Protein AF-0000000084726911 (afdb_homodimer)

Structure (mmCIF, N/CA/C/O backbone):
data_AF-0000000084726911-model_v1
#
loop_
_entity.id
_entity.type
_entity.pdbx_description
1 polymer 'YbaK/aminoacyl-tRNA synthetase-associated domain-containing protein'
#
loop_
_atom_site.group_PDB
_atom_site.id
_atom_site.type_symbol
_atom_site.label_atom_id
_atom_site.label_alt_id
_atom_site.label_comp_id
_atom_site.label_asym_id
_atom_site.label_entity_id
_atom_site.label_seq_id
_atom_site.pdbx_PDB_ins_code
_atom_site.Cartn_x
_atom_site.Cartn_y
_atom_site.Cartn_z
_atom_site.occupancy
_atom_site.B_iso_or_equiv
_atom_site.auth_seq_id
_atom_site.auth_comp_id
_atom_site.auth_asym_id
_atom_site.auth_atom_id
_atom_site.pdbx_PDB_model_num
ATOM 1 N N . MET A 1 1 ? -15.672 -11.555 4.555 1 69 1 MET A N 1
ATOM 2 C CA . MET A 1 1 ? -14.633 -12.07 3.668 1 69 1 MET A CA 1
ATOM 3 C C . MET A 1 1 ? -15.227 -13.062 2.666 1 69 1 MET A C 1
ATOM 5 O O . MET A 1 1 ? -16.125 -13.828 3.002 1 69 1 MET A O 1
ATOM 9 N N . HIS A 1 2 ? -14.781 -12.938 1.439 1 80 2 HIS A N 1
ATOM 10 C CA . HIS A 1 2 ? -15.242 -13.875 0.415 1 80 2 HIS A CA 1
ATOM 11 C C . HIS A 1 2 ? -14.992 -15.32 0.831 1 80 2 HIS A C 1
ATOM 13 O O . HIS A 1 2 ? -13.961 -15.625 1.435 1 80 2 HIS A O 1
ATOM 19 N N . GLU A 1 3 ? -15.93 -16.141 0.612 1 88 3 GLU A N 1
ATOM 20 C CA . GLU A 1 3 ? -15.875 -17.547 1.009 1 88 3 GLU A CA 1
ATOM 21 C C . GLU A 1 3 ? -14.602 -18.219 0.499 1 88 3 GLU A C 1
ATOM 23 O O . GLU A 1 3 ? -13.977 -19 1.215 1 88 3 GLU A O 1
ATOM 28 N N . ARG A 1 4 ? -14.227 -17.922 -0.694 1 89.19 4 ARG A N 1
ATOM 29 C CA . ARG A 1 4 ? -13.039 -18.547 -1.291 1 89.19 4 ARG A CA 1
ATOM 30 C C . ARG A 1 4 ? -11.766 -18.078 -0.588 1 89.19 4 ARG A C 1
ATOM 32 O O . ARG A 1 4 ? -10.828 -18.859 -0.428 1 89.19 4 ARG A O 1
ATOM 39 N N . ALA A 1 5 ? -11.719 -16.812 -0.172 1 88.69 5 ALA A N 1
ATOM 40 C CA . ALA A 1 5 ? -10.586 -16.312 0.602 1 88.69 5 ALA A CA 1
ATOM 41 C C . ALA A 1 5 ? -10.508 -16.984 1.963 1 88.69 5 ALA A C 1
ATOM 43 O O . ALA A 1 5 ? -9.414 -17.312 2.439 1 88.69 5 ALA A O 1
ATOM 44 N N . GLU A 1 6 ? -11.664 -17.234 2.521 1 90.88 6 GLU A N 1
ATOM 45 C CA . GLU A 1 6 ? -11.711 -17.953 3.791 1 90.88 6 GLU A CA 1
ATOM 46 C C . GLU A 1 6 ? -11.242 -19.391 3.625 1 90.88 6 GLU A C 1
ATOM 48 O O . GLU A 1 6 ? -10.531 -19.922 4.484 1 90.88 6 GLU A O 1
ATOM 53 N N . SER A 1 7 ? -11.703 -20 2.521 1 93.94 7 SER A N 1
ATOM 54 C CA . SER A 1 7 ? -11.25 -21.359 2.221 1 93.94 7 SER A CA 1
ATOM 55 C C . SER A 1 7 ? -9.727 -21.422 2.098 1 93.94 7 SER A C 1
ATOM 57 O O . SER A 1 7 ? -9.102 -22.359 2.574 1 93.94 7 SER A O 1
ATOM 59 N N . PHE A 1 8 ? -9.148 -20.422 1.492 1 95 8 PHE A N 1
ATOM 60 C CA . PHE A 1 8 ? -7.695 -20.375 1.377 1 95 8 PHE A CA 1
ATOM 61 C C . PHE A 1 8 ? -7.047 -20.25 2.752 1 95 8 PHE A C 1
ATOM 63 O O . PHE A 1 8 ? -6.098 -20.969 3.059 1 95 8 PHE A O 1
ATOM 70 N N . ARG A 1 9 ? -7.57 -19.297 3.562 1 89.81 9 ARG A N 1
ATOM 71 C CA . ARG A 1 9 ? -7.012 -19.094 4.895 1 89.81 9 ARG A CA 1
ATOM 72 C C . ARG A 1 9 ? -7.016 -20.391 5.691 1 89.81 9 ARG A C 1
ATOM 74 O O . ARG A 1 9 ? -6.023 -20.734 6.34 1 89.81 9 ARG A O 1
ATOM 81 N N . GLU A 1 10 ? -8.109 -21.109 5.637 1 93.69 10 GLU A N 1
ATOM 82 C CA . GLU A 1 10 ? -8.234 -22.375 6.352 1 93.69 10 GLU A CA 1
ATOM 83 C C . GLU A 1 10 ? -7.23 -23.406 5.836 1 93.69 10 GLU A C 1
ATOM 85 O O . GLU A 1 10 ? -6.582 -24.094 6.625 1 93.69 10 GLU A O 1
ATOM 90 N N . CYS A 1 11 ? -7.098 -23.516 4.543 1 94.75 11 CYS A N 1
ATOM 91 C CA . CYS A 1 11 ? -6.16 -24.453 3.939 1 94.75 11 CYS A CA 1
ATOM 92 C C . CYS A 1 11 ? -4.727 -24.109 4.328 1 94.75 11 CYS A C 1
ATOM 94 O O . CYS A 1 11 ? -3.955 -25 4.703 1 94.75 11 CYS A O 1
ATOM 96 N N . ALA A 1 12 ? -4.359 -22.75 4.258 1 92.81 12 ALA A N 1
ATOM 97 C CA . ALA A 1 12 ? -3.008 -22.312 4.586 1 92.81 12 ALA A CA 1
ATOM 98 C C . ALA A 1 12 ? -2.641 -22.703 6.02 1 92.81 12 ALA A C 1
ATOM 100 O O . ALA A 1 12 ? -1.536 -23.188 6.273 1 92.81 12 ALA A O 1
ATOM 101 N N . LYS A 1 13 ? -3.543 -22.562 6.922 1 91.38 13 LYS A N 1
ATOM 102 C CA . LYS A 1 13 ? -3.32 -22.891 8.328 1 91.38 13 LYS A CA 1
ATOM 103 C C . LYS A 1 13 ? -3.205 -24.391 8.539 1 91.38 13 LYS A C 1
ATOM 105 O O . LYS A 1 13 ? -2.271 -24.875 9.188 1 91.38 13 LYS A O 1
ATOM 110 N N . ARG A 1 14 ? -4.105 -25.125 7.941 1 93.44 14 ARG A N 1
ATOM 111 C CA . ARG A 1 14 ? -4.207 -26.562 8.164 1 93.44 14 ARG A CA 1
ATOM 112 C C . ARG A 1 14 ? -3.055 -27.297 7.496 1 93.44 14 ARG A C 1
ATOM 114 O O . ARG A 1 14 ? -2.459 -28.203 8.086 1 93.44 14 ARG A O 1
ATOM 121 N N . THR A 1 15 ? -2.727 -26.969 6.258 1 93.75 15 THR A N 1
ATOM 122 C CA . THR A 1 15 ? -1.81 -27.75 5.441 1 93.75 15 THR A CA 1
ATOM 123 C C . THR A 1 15 ? -0.383 -27.234 5.57 1 93.75 15 THR A C 1
ATOM 125 O O . THR A 1 15 ? 0.576 -28 5.527 1 93.75 15 THR A O 1
ATOM 128 N N . TYR A 1 16 ? -0.233 -25.906 5.828 1 91.75 16 TYR A N 1
ATOM 129 C CA . TYR A 1 16 ? 1.101 -25.328 5.762 1 91.75 16 TYR A CA 1
ATOM 130 C C . TYR A 1 16 ? 1.477 -24.672 7.086 1 91.75 16 TYR A C 1
ATOM 132 O O . TYR A 1 16 ? 2.576 -24.125 7.23 1 91.75 16 TYR A O 1
ATOM 140 N N . ASP A 1 17 ? 0.622 -24.688 8.062 1 91.25 17 ASP A N 1
ATOM 141 C CA . ASP A 1 17 ? 0.818 -24.016 9.352 1 91.25 17 ASP A CA 1
ATOM 142 C C . ASP A 1 17 ? 1.145 -22.547 9.164 1 91.25 17 ASP A C 1
ATOM 144 O O . ASP A 1 17 ? 2.057 -22.016 9.805 1 91.25 17 ASP A O 1
ATOM 148 N N . LEU A 1 18 ? 0.488 -21.984 8.125 1 87.81 18 LEU A N 1
ATOM 149 C CA . LEU A 1 18 ? 0.624 -20.562 7.805 1 87.81 18 LEU A CA 1
ATOM 150 C C . LEU A 1 18 ? -0.622 -19.781 8.227 1 87.81 18 LEU A C 1
ATOM 152 O O . LEU A 1 18 ? -1.745 -20.203 7.938 1 87.81 18 LEU A O 1
ATOM 156 N N . ASP A 1 19 ? -0.464 -18.766 9.047 1 86.12 19 ASP A N 1
ATOM 157 C CA . ASP A 1 19 ? -1.558 -17.844 9.359 1 86.12 19 ASP A CA 1
ATOM 158 C C . ASP A 1 19 ? -1.475 -16.578 8.516 1 86.12 19 ASP A C 1
ATOM 160 O O . ASP A 1 19 ? -0.994 -15.539 8.984 1 86.12 19 ASP A O 1
ATOM 164 N N . PRO A 1 20 ? -1.959 -16.688 7.23 1 83.94 20 PRO A N 1
ATOM 165 C CA . PRO A 1 20 ? -1.78 -15.555 6.316 1 83.94 20 PRO A CA 1
ATOM 166 C C . PRO A 1 20 ? -2.615 -14.336 6.711 1 83.94 20 PRO A C 1
ATOM 168 O O . PRO A 1 20 ? -3.76 -14.484 7.148 1 83.94 20 PRO A O 1
ATOM 171 N N . ASP A 1 21 ? -2.035 -13.164 6.707 1 74.88 21 ASP A N 1
ATOM 172 C CA . ASP A 1 21 ? -2.785 -11.914 6.828 1 74.88 21 ASP A CA 1
ATOM 173 C C . ASP A 1 21 ? -3.498 -11.578 5.523 1 74.88 21 ASP A C 1
ATOM 175 O O . ASP A 1 21 ? -2.941 -10.891 4.664 1 74.88 21 ASP A O 1
ATOM 179 N N . VAL A 1 22 ? -4.738 -12.102 5.316 1 81 22 VAL A N 1
ATOM 180 C CA . VAL A 1 22 ? -5.492 -11.922 4.082 1 81 22 VAL A CA 1
ATOM 181 C C . VAL A 1 22 ? -6.184 -10.555 4.094 1 81 22 VAL A C 1
ATOM 183 O O . VAL A 1 22 ? -6.867 -10.211 5.062 1 81 22 VAL A O 1
ATOM 186 N N . VAL A 1 23 ? -5.898 -9.797 3.018 1 72.94 23 VAL A N 1
ATOM 187 C CA . VAL A 1 23 ? -6.516 -8.484 2.84 1 72.94 23 VAL A CA 1
ATOM 188 C C . VAL A 1 23 ? -7.426 -8.5 1.615 1 72.94 23 VAL A C 1
ATOM 190 O O . VAL A 1 23 ? -7.059 -9.039 0.568 1 72.94 23 VAL A O 1
ATOM 193 N N . GLU A 1 24 ? -8.641 -8.062 1.806 1 75.44 24 GLU A N 1
ATOM 194 C CA . GLU A 1 24 ? -9.594 -7.957 0.705 1 75.44 24 GLU A CA 1
ATOM 195 C C . GLU A 1 24 ? -9.797 -6.504 0.287 1 75.44 24 GLU A C 1
ATOM 197 O O . GLU A 1 24 ? -9.82 -5.609 1.133 1 75.44 24 GLU A O 1
ATOM 202 N N . PHE A 1 25 ? -9.797 -6.391 -1.001 1 65.88 25 PHE A N 1
ATOM 203 C CA . PHE A 1 25 ? -10.031 -5.062 -1.553 1 65.88 25 PHE A CA 1
ATOM 204 C C . PHE A 1 25 ? -11.438 -4.957 -2.129 1 65.88 25 PHE A C 1
ATOM 206 O O . PHE A 1 25 ? -12.047 -5.969 -2.475 1 65.88 25 PHE A O 1
ATOM 213 N N . PRO A 1 26 ? -11.82 -3.68 -2.072 1 56.56 26 PRO A N 1
ATOM 214 C CA . PRO A 1 26 ? -13.156 -3.48 -2.652 1 56.56 26 PRO A CA 1
ATOM 215 C C . PRO A 1 26 ? -13.242 -3.947 -4.102 1 56.56 26 PRO A C 1
ATOM 217 O O . PRO A 1 26 ? -12.211 -4.078 -4.777 1 56.56 26 PRO A O 1
ATOM 220 N N . ASP A 1 27 ? -14.453 -4.223 -4.559 1 57.62 27 ASP A N 1
ATOM 221 C CA . ASP A 1 27 ? -14.758 -4.633 -5.926 1 57.62 27 ASP A CA 1
ATOM 222 C C . ASP A 1 27 ? -14.203 -3.633 -6.938 1 57.62 27 ASP A C 1
ATOM 224 O O . ASP A 1 27 ? -14.219 -2.424 -6.699 1 57.62 27 ASP A O 1
ATOM 228 N N . GLY A 1 28 ? -13.5 -4.09 -8.047 1 54.69 28 GLY A N 1
ATOM 229 C CA . GLY A 1 28 ? -12.969 -3.24 -9.094 1 54.69 28 GLY A CA 1
ATOM 230 C C . GLY A 1 28 ? -11.453 -3.289 -9.195 1 54.69 28 GLY A C 1
ATOM 231 O O . GLY A 1 28 ? -10.867 -2.715 -10.109 1 54.69 28 GLY A O 1
ATOM 232 N N . THR A 1 29 ? -10.906 -3.801 -8.211 1 54.62 29 THR A N 1
ATOM 233 C CA . THR A 1 29 ? -9.461 -3.967 -8.32 1 54.62 29 THR A CA 1
ATOM 234 C C . THR A 1 29 ? -9.109 -4.98 -9.406 1 54.62 29 THR A C 1
ATOM 236 O O . THR A 1 29 ? -9.312 -6.184 -9.227 1 54.62 29 THR A O 1
ATOM 239 N N . LYS A 1 30 ? -8.898 -4.5 -10.586 1 59.03 30 LYS A N 1
ATOM 240 C CA . LYS A 1 30 ? -8.797 -5.391 -11.734 1 59.03 30 LYS A CA 1
ATOM 241 C C . LYS A 1 30 ? -7.336 -5.688 -12.07 1 59.03 30 LYS A C 1
ATOM 243 O O . LYS A 1 30 ? -7.039 -6.66 -12.766 1 59.03 30 LYS A O 1
ATOM 248 N N . THR A 1 31 ? -6.465 -4.871 -11.375 1 61.28 31 THR A N 1
ATOM 249 C CA . THR A 1 31 ? -5.082 -5.062 -11.805 1 61.28 31 THR A CA 1
ATOM 250 C C . THR A 1 31 ? -4.152 -5.168 -10.602 1 61.28 31 THR A C 1
ATOM 252 O O . THR A 1 31 ? -4.543 -4.84 -9.477 1 61.28 31 THR A O 1
ATOM 255 N N . ALA A 1 32 ? -2.965 -5.699 -10.805 1 62.38 32 ALA A N 1
ATOM 256 C CA . ALA A 1 32 ? -1.922 -5.699 -9.781 1 62.38 32 ALA A CA 1
ATOM 257 C C . ALA A 1 32 ? -1.67 -4.289 -9.25 1 62.38 32 ALA A C 1
ATOM 259 O O . ALA A 1 32 ? -1.422 -4.105 -8.055 1 62.38 32 ALA A O 1
ATOM 260 N N . ALA A 1 33 ? -1.713 -3.344 -10.125 1 60.66 33 ALA A N 1
ATOM 261 C CA . ALA A 1 33 ? -1.518 -1.943 -9.758 1 60.66 33 ALA A CA 1
ATOM 262 C C . ALA A 1 33 ? -2.602 -1.475 -8.789 1 60.66 33 ALA A C 1
ATOM 264 O O . ALA A 1 33 ? -2.309 -0.82 -7.789 1 60.66 33 ALA A O 1
ATOM 265 N N . ASP A 1 34 ? -3.801 -1.859 -9.086 1 60.25 34 ASP A N 1
ATOM 266 C CA . ASP A 1 34 ? -4.914 -1.52 -8.203 1 60.25 34 ASP A CA 1
ATOM 267 C C . ASP A 1 34 ? -4.758 -2.189 -6.84 1 60.25 34 ASP A C 1
ATOM 269 O O . ASP A 1 34 ? -4.988 -1.562 -5.805 1 60.25 34 ASP A O 1
ATOM 273 N N . ALA A 1 35 ? -4.398 -3.473 -6.867 1 59.84 35 ALA A N 1
ATOM 274 C CA . ALA A 1 35 ? -4.219 -4.238 -5.637 1 59.84 35 ALA A CA 1
ATOM 275 C C . ALA A 1 35 ? -3.127 -3.629 -4.766 1 59.84 35 ALA A C 1
ATOM 277 O O . ALA A 1 35 ? -3.311 -3.457 -3.557 1 59.84 35 ALA A O 1
ATOM 278 N N . ALA A 1 36 ? -2.006 -3.389 -5.418 1 61.53 36 ALA A N 1
ATOM 279 C CA . ALA A 1 36 ? -0.897 -2.779 -4.688 1 61.53 36 ALA A CA 1
ATOM 280 C C . ALA A 1 36 ? -1.345 -1.506 -3.975 1 61.53 36 ALA A C 1
ATOM 282 O O . ALA A 1 36 ? -1.016 -1.295 -2.805 1 61.53 36 ALA A O 1
ATOM 283 N N . ALA A 1 37 ? -2.029 -0.774 -4.695 1 58.5 37 ALA A N 1
ATOM 284 C CA . ALA A 1 37 ? -2.521 0.494 -4.164 1 58.5 37 ALA A CA 1
ATOM 285 C C . ALA A 1 37 ? -3.432 0.269 -2.961 1 58.5 37 ALA A C 1
ATOM 287 O O . ALA A 1 37 ? -3.412 1.048 -2.006 1 58.5 37 ALA A O 1
ATOM 288 N N . ALA A 1 38 ? -4.168 -0.883 -3.047 1 55.75 38 ALA A N 1
ATOM 289 C CA . ALA A 1 38 ? -5.148 -1.175 -2.006 1 55.75 38 ALA A CA 1
ATOM 290 C C . ALA A 1 38 ? -4.477 -1.775 -0.773 1 55.75 38 ALA A C 1
ATOM 292 O O . ALA A 1 38 ? -4.969 -1.617 0.347 1 55.75 38 ALA A O 1
ATOM 293 N N . ILE A 1 39 ? -3.498 -2.717 -0.882 1 56.84 39 ILE A N 1
ATOM 294 C CA . ILE A 1 39 ? -2.891 -3.518 0.175 1 56.84 39 ILE A CA 1
ATOM 295 C C . ILE A 1 39 ? -2.182 -2.605 1.174 1 56.84 39 ILE A C 1
ATOM 297 O O . ILE A 1 39 ? -2.271 -2.812 2.385 1 56.84 39 ILE A O 1
ATOM 301 N N . GLY A 1 40 ? -1.35 -1.774 0.918 1 55.62 40 GLY A N 1
ATOM 302 C CA . GLY A 1 40 ? -0.523 -1.229 1.982 1 55.62 40 GLY A CA 1
ATOM 303 C C . GLY A 1 40 ? -1.132 -0.008 2.645 1 55.62 40 GLY A C 1
ATOM 304 O O . GLY A 1 40 ? -0.859 0.272 3.814 1 55.62 40 GLY A O 1
ATOM 305 N N . CYS A 1 41 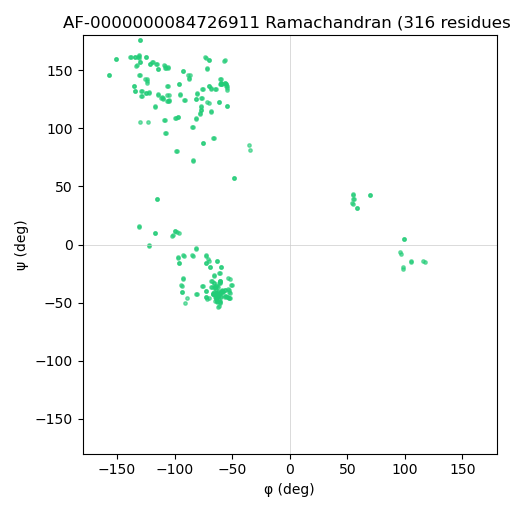? -1.525 0.744 1.958 1 62.28 41 CYS A N 1
ATOM 306 C CA . CYS A 1 41 ? -1.985 2.025 2.482 1 62.28 41 CYS A CA 1
ATOM 307 C C . CYS A 1 41 ? -3.375 2.363 1.954 1 62.28 41 CYS A C 1
ATOM 309 O O . CYS A 1 41 ? -3.605 2.344 0.744 1 62.28 41 CYS A O 1
ATOM 311 N N . THR A 1 42 ? -4.375 2.182 2.982 1 63.69 42 THR A N 1
ATOM 312 C CA . THR A 1 42 ? -5.672 2.719 2.59 1 63.69 42 THR A CA 1
ATOM 313 C C . THR A 1 42 ? -5.637 4.246 2.549 1 63.69 42 THR A C 1
ATOM 315 O O . THR A 1 42 ? -4.73 4.863 3.111 1 63.69 42 THR A O 1
ATOM 318 N N . GLU A 1 43 ? -6.586 4.746 1.805 1 74.5 43 GLU A N 1
ATOM 319 C CA . GLU A 1 43 ? -6.734 6.199 1.786 1 74.5 43 GLU A CA 1
ATOM 320 C C . GLU A 1 43 ? -6.801 6.766 3.201 1 74.5 43 GLU A C 1
ATOM 322 O O . GLU A 1 43 ? -6.266 7.84 3.471 1 74.5 43 GLU A O 1
ATOM 327 N N . ALA A 1 44 ? -7.426 5.973 4.086 1 80.62 44 ALA A N 1
ATOM 328 C CA . ALA A 1 44 ? -7.633 6.41 5.461 1 80.62 44 ALA A CA 1
ATOM 329 C C . ALA A 1 44 ? -6.312 6.484 6.223 1 80.62 44 ALA A C 1
ATOM 331 O O . ALA A 1 44 ? -6.215 7.168 7.246 1 80.62 44 ALA A O 1
ATOM 332 N N . GLN A 1 45 ? -5.344 5.797 5.695 1 83.38 45 GLN A N 1
ATOM 333 C CA . GLN A 1 45 ? -4.043 5.77 6.355 1 83.38 45 GLN A CA 1
ATOM 334 C C . GLN A 1 45 ? -3.133 6.871 5.828 1 83.38 45 GLN A C 1
ATOM 336 O O . GLN A 1 45 ? -2.023 7.062 6.328 1 83.38 45 GLN A O 1
ATOM 341 N N . ILE A 1 46 ? -3.592 7.496 4.773 1 83.44 46 ILE A N 1
ATOM 342 C CA . ILE A 1 46 ? -2.863 8.672 4.305 1 83.44 46 ILE A CA 1
ATOM 343 C C . ILE A 1 46 ? -3.18 9.867 5.203 1 83.44 46 ILE A C 1
ATOM 345 O O . ILE A 1 46 ? -4.344 10.25 5.344 1 83.44 46 ILE A O 1
ATOM 349 N N . ALA A 1 47 ? -2.193 10.414 5.852 1 91.5 47 ALA A N 1
ATOM 350 C CA . ALA A 1 47 ? -2.338 11.57 6.727 1 91.5 47 ALA A CA 1
ATOM 351 C C . ALA A 1 47 ? -1.931 12.852 6.012 1 91.5 47 ALA A C 1
ATOM 353 O O . ALA A 1 47 ? -0.744 13.086 5.77 1 91.5 47 ALA A O 1
ATOM 354 N N . SER A 1 48 ? -2.895 13.688 5.699 1 91.56 48 SER A N 1
ATOM 355 C CA . SER A 1 48 ? -2.629 14.961 5.035 1 91.56 48 SER A CA 1
ATOM 356 C C . SER A 1 48 ? -2.518 16.094 6.043 1 91.56 48 SER A C 1
ATOM 358 O O . SER A 1 48 ? -3.359 16.234 6.934 1 91.56 48 SER A O 1
ATOM 360 N N . SER A 1 49 ? -1.429 16.875 5.941 1 96 49 SER A N 1
ATOM 361 C CA . SER A 1 49 ? -1.332 18.125 6.695 1 96 49 SER A CA 1
ATOM 362 C C . SER A 1 49 ? -2.018 19.266 5.953 1 96 49 SER A C 1
ATOM 364 O O . SER A 1 49 ? -1.45 19.844 5.02 1 96 49 SER A O 1
ATOM 366 N N . LEU A 1 50 ? -3.197 19.594 6.379 1 95.81 50 LEU A N 1
ATOM 367 C CA . LEU A 1 50 ? -3.961 20.719 5.828 1 95.81 50 LEU A CA 1
ATOM 368 C C . LEU A 1 50 ? -3.777 21.969 6.672 1 95.81 50 LEU A C 1
ATOM 370 O O . LEU A 1 50 ? -3.781 21.891 7.902 1 95.81 50 LEU A O 1
ATOM 374 N N . VAL A 1 51 ? -3.623 23.094 5.992 1 97.94 51 VAL A N 1
ATOM 375 C CA . VAL A 1 51 ? -3.379 24.328 6.734 1 97.94 51 VAL A CA 1
ATOM 376 C C . VAL A 1 51 ? -4.602 25.234 6.641 1 97.94 51 VAL A C 1
ATOM 378 O O . VAL A 1 51 ? -5.082 25.531 5.547 1 97.94 51 VAL A O 1
ATOM 381 N N . PHE A 1 52 ? -5.078 25.625 7.766 1 97.94 52 PHE A N 1
ATOM 382 C CA . PHE A 1 52 ? -6.234 26.516 7.859 1 97.94 52 PHE A CA 1
ATOM 383 C C . PHE A 1 52 ? -5.84 27.859 8.469 1 97.94 52 PHE A C 1
ATOM 385 O O . PHE A 1 52 ? -4.867 27.938 9.219 1 97.94 52 PHE A O 1
ATOM 392 N N . ASP A 1 53 ? -6.574 28.875 8.07 1 98.31 53 ASP A N 1
ATOM 393 C CA . ASP A 1 53 ? -6.59 30.156 8.766 1 98.31 53 ASP A CA 1
ATOM 394 C C . ASP A 1 53 ? -7.777 30.25 9.719 1 98.31 53 ASP A C 1
ATOM 396 O O . ASP A 1 53 ? -8.93 30.266 9.289 1 98.31 53 ASP A O 1
ATOM 400 N N . VAL A 1 54 ? -7.461 30.219 11.008 1 98 54 VAL A N 1
ATOM 401 C CA . VAL A 1 54 ? -8.477 30.359 12.047 1 98 54 VAL A CA 1
ATOM 402 C C . VAL A 1 54 ? -8.367 31.719 12.711 1 98 54 VAL A C 1
ATOM 404 O O . VAL A 1 54 ? -7.578 31.891 13.648 1 98 54 VAL A O 1
ATOM 407 N N . ASP A 1 55 ? -9.211 32.656 12.211 1 97.44 55 ASP A N 1
ATOM 408 C CA . ASP A 1 55 ? -9.234 34 12.742 1 97.44 55 ASP A CA 1
ATOM 409 C C . ASP A 1 55 ? -7.844 34.625 12.703 1 97.44 55 ASP A C 1
ATOM 411 O O . ASP A 1 55 ? -7.367 35.156 13.711 1 97.44 55 ASP A O 1
ATOM 415 N N . GLY A 1 56 ? -7.117 34.375 11.664 1 96.94 56 GLY A N 1
ATOM 416 C CA . GLY A 1 56 ? -5.824 35 11.438 1 96.94 56 GLY A CA 1
ATOM 417 C C . GLY A 1 56 ? -4.66 34.156 11.898 1 96.94 56 GLY A C 1
ATOM 418 O O . GLY A 1 56 ? -3.498 34.5 11.648 1 96.94 56 GLY A O 1
ATOM 419 N N . VAL A 1 57 ? -4.945 33.062 12.547 1 97.06 57 VAL A N 1
ATOM 420 C CA . VAL A 1 57 ? -3.912 32.188 13.055 1 97.06 57 VAL A CA 1
ATOM 421 C C . VAL A 1 57 ? -3.85 30.922 12.195 1 97.06 57 VAL A C 1
ATOM 423 O O . VAL A 1 57 ? -4.879 30.297 11.914 1 97.06 57 VAL A O 1
ATOM 426 N N . LEU A 1 58 ? -2.629 30.594 11.727 1 98.31 58 LEU A N 1
ATOM 427 C CA . LEU A 1 58 ? -2.475 29.375 10.961 1 98.31 58 LEU A CA 1
ATOM 428 C C . LEU A 1 58 ? -2.514 28.156 11.867 1 98.31 58 LEU A C 1
ATOM 430 O O . LEU A 1 58 ? -1.885 28.141 12.93 1 98.31 58 LEU A O 1
ATOM 434 N N . VAL A 1 59 ? -3.291 27.156 11.453 1 98.12 59 VAL A N 1
ATOM 435 C CA . VAL A 1 59 ? -3.416 25.891 12.156 1 98.12 59 VAL A CA 1
ATOM 436 C C . VAL A 1 59 ? -3.193 24.734 11.18 1 98.12 59 VAL A C 1
ATOM 438 O O . VAL A 1 59 ? -3.773 24.719 10.086 1 98.12 59 VAL A O 1
ATOM 441 N N . VAL A 1 60 ? -2.291 23.812 11.531 1 98.19 60 VAL A N 1
ATOM 442 C CA . VAL A 1 60 ? -2.098 22.594 10.734 1 98.19 60 VAL A CA 1
ATOM 443 C C . VAL A 1 60 ? -2.998 21.484 11.258 1 98.19 60 VAL A C 1
ATOM 445 O O . VAL A 1 60 ? -2.984 21.172 12.453 1 98.19 60 VAL A O 1
ATOM 448 N N . CYS A 1 61 ? -3.818 20.938 10.375 1 97.75 61 CYS A N 1
ATOM 449 C CA . CYS A 1 61 ? -4.691 19.812 10.68 1 97.75 61 CYS A CA 1
ATOM 450 C C . CYS A 1 61 ? -4.207 18.531 10 1 97.75 61 CYS A C 1
ATOM 452 O O . CYS A 1 61 ? -4.309 18.406 8.781 1 97.75 61 CYS A O 1
ATOM 454 N N . ILE A 1 62 ? -3.674 17.625 10.75 1 97.25 62 ILE A N 1
ATOM 455 C CA . ILE A 1 62 ? -3.32 16.312 10.211 1 97.25 62 ILE A CA 1
ATOM 456 C C . ILE A 1 62 ? -4.574 15.453 10.086 1 97.25 62 ILE A C 1
ATOM 458 O O . ILE A 1 62 ? -5.152 15.039 11.094 1 97.25 62 ILE A O 1
ATOM 462 N N . THR A 1 63 ? -4.941 15.18 8.852 1 94.81 63 THR A N 1
ATOM 463 C CA . THR A 1 63 ? -6.27 14.641 8.578 1 94.81 63 THR A CA 1
ATOM 464 C C . THR A 1 63 ? -6.184 13.375 7.73 1 94.81 63 THR A C 1
ATOM 466 O O . THR A 1 63 ? -5.414 13.32 6.766 1 94.81 63 THR A O 1
ATOM 469 N N . SER A 1 64 ? -6.914 12.398 8.188 1 90.69 64 SER A N 1
ATOM 470 C CA . SER A 1 64 ? -7.031 11.195 7.375 1 90.69 64 SER A CA 1
ATOM 471 C C . SER A 1 64 ? -7.547 11.516 5.977 1 90.69 64 SER A C 1
ATOM 473 O O . SER A 1 64 ? -8.461 12.328 5.82 1 90.69 64 SER A O 1
ATOM 475 N N . GLY A 1 65 ? -6.961 10.867 5.012 1 86.56 65 GLY A N 1
ATOM 476 C CA . GLY A 1 65 ? -7.395 11.031 3.633 1 86.56 65 GLY A CA 1
ATOM 477 C C . GLY A 1 65 ? -8.844 10.641 3.416 1 86.56 65 GLY A C 1
ATOM 478 O O . GLY A 1 65 ? -9.461 11.047 2.43 1 86.56 65 GLY A O 1
ATOM 479 N N . ALA A 1 66 ? -9.406 9.898 4.27 1 81.5 66 ALA A N 1
ATOM 480 C CA . ALA A 1 66 ? -10.797 9.461 4.168 1 81.5 66 ALA A CA 1
ATOM 481 C C . ALA A 1 66 ? -11.75 10.508 4.742 1 81.5 66 ALA A C 1
ATOM 483 O O . ALA A 1 66 ? -12.969 10.383 4.621 1 81.5 66 ALA A O 1
ATOM 484 N N . ASN A 1 67 ? -11.148 11.562 5.426 1 87.5 67 ASN A N 1
ATOM 485 C CA . ASN A 1 67 ? -11.969 12.523 6.145 1 87.5 67 ASN A CA 1
ATOM 486 C C . ASN A 1 67 ? -11.75 13.945 5.637 1 87.5 67 ASN A C 1
ATOM 488 O O . ASN A 1 67 ? -10.742 14.227 4.977 1 87.5 67 ASN A O 1
ATOM 492 N N . ASN A 1 68 ? -12.789 14.734 5.863 1 89.75 68 ASN A N 1
ATOM 493 C CA . ASN A 1 68 ? -12.672 16.172 5.703 1 89.75 68 ASN A CA 1
ATOM 494 C C . ASN A 1 68 ? -12.703 16.891 7.047 1 89.75 68 ASN A C 1
ATOM 496 O O . ASN A 1 68 ? -13.281 16.391 8.008 1 89.75 68 ASN A O 1
ATOM 500 N N . VAL A 1 69 ? -12.109 18.016 6.988 1 93.44 69 VAL A N 1
ATOM 501 C CA . VAL A 1 69 ? -12.117 18.797 8.219 1 93.44 69 VAL A CA 1
ATOM 502 C C . VAL A 1 69 ? -13.461 19.516 8.352 1 93.44 69 VAL A C 1
ATOM 504 O O . VAL A 1 69 ? -13.938 20.125 7.398 1 93.44 69 VAL A O 1
ATOM 507 N N . ASP A 1 70 ? -14.078 19.391 9.516 1 93.81 70 ASP A N 1
ATOM 508 C CA . ASP A 1 70 ? -15.242 20.188 9.875 1 93.81 70 ASP A CA 1
ATOM 509 C C . ASP A 1 70 ? -14.828 21.562 10.383 1 93.81 70 ASP A C 1
ATOM 511 O O . ASP A 1 70 ? -14.414 21.703 11.531 1 93.81 70 ASP A O 1
ATOM 515 N N . GLU A 1 71 ? -15.07 22.531 9.594 1 94.44 71 GLU A N 1
ATOM 516 C CA . GLU A 1 71 ? -14.602 23.875 9.93 1 94.44 71 GLU A CA 1
ATOM 517 C C . GLU A 1 71 ? -15.297 24.422 11.172 1 94.44 71 GLU A C 1
ATOM 519 O O . GLU A 1 71 ? -14.711 25.172 11.945 1 94.44 71 GLU A O 1
ATOM 524 N N . THR A 1 72 ? -16.562 24.016 11.328 1 94.44 72 THR A N 1
ATOM 525 C CA . THR A 1 72 ? -17.281 24.422 12.531 1 94.44 72 THR A CA 1
ATOM 526 C C . THR A 1 72 ? -16.625 23.828 13.773 1 94.44 72 THR A C 1
ATOM 528 O O . THR A 1 72 ? -16.359 24.531 14.75 1 94.44 72 THR A O 1
ATOM 531 N N . ALA A 1 73 ? -16.328 22.562 13.695 1 94.12 73 ALA A N 1
ATOM 532 C CA . ALA A 1 73 ? -15.688 21.875 14.82 1 94.12 73 ALA A CA 1
ATOM 533 C C . ALA A 1 73 ? -14.305 22.469 15.094 1 94.12 73 ALA A C 1
ATOM 535 O O . ALA A 1 73 ? -13.914 22.625 16.25 1 94.12 73 ALA A O 1
ATOM 536 N N . LEU A 1 74 ? -13.586 22.75 14.078 1 95.81 74 LEU A N 1
ATOM 537 C CA . LEU A 1 74 ? -12.258 23.344 14.227 1 95.81 74 LEU A CA 1
ATOM 538 C C . LEU A 1 74 ? -12.344 24.719 14.867 1 95.81 74 LEU A C 1
ATOM 540 O O . LEU A 1 74 ? -11.586 25.031 15.789 1 95.81 74 LEU A O 1
ATOM 544 N N . GLY A 1 75 ? -13.266 25.531 14.312 1 96.12 75 GLY A N 1
ATOM 545 C CA . GLY A 1 75 ? -13.5 26.828 14.93 1 96.12 75 GLY A CA 1
ATOM 546 C C . GLY A 1 75 ? -13.836 26.734 16.406 1 96.12 75 GLY A C 1
ATOM 547 O O . GLY A 1 75 ? -13.273 27.469 17.219 1 96.12 75 GLY A O 1
ATOM 548 N N . ASP A 1 76 ? -14.727 25.812 16.766 1 94.94 76 ASP A N 1
ATOM 549 C CA . ASP A 1 76 ? -15.133 25.625 18.156 1 94.94 76 ASP A CA 1
ATOM 550 C C . ASP A 1 76 ? -13.938 25.281 19.031 1 94.94 76 ASP A C 1
ATOM 552 O O . ASP A 1 76 ? -13.82 25.797 20.156 1 94.94 76 ASP A O 1
ATOM 556 N N . TYR A 1 77 ? -13.117 24.5 18.516 1 94.88 77 TYR A N 1
ATOM 557 C CA . TYR A 1 77 ? -11.953 24.078 19.281 1 94.88 77 TYR A CA 1
ATOM 558 C C . TYR A 1 77 ? -11.062 25.266 19.625 1 94.88 77 TYR A C 1
ATOM 560 O O . TYR A 1 77 ? -10.5 25.344 20.719 1 94.88 77 TYR A O 1
ATOM 568 N N . PHE A 1 78 ? -10.945 26.172 18.781 1 96.19 78 PHE A N 1
ATOM 569 C CA . PHE A 1 78 ? -10.062 27.328 18.969 1 96.19 78 PHE A CA 1
ATOM 570 C C . PHE A 1 78 ? -10.852 28.547 19.438 1 96.19 78 PHE A C 1
ATOM 572 O O . PHE A 1 78 ? -10.336 29.656 19.438 1 96.19 78 PHE A O 1
ATOM 579 N N . GLU A 1 79 ? -12.094 28.281 19.812 1 96.38 79 GLU A N 1
ATOM 580 C CA . GLU A 1 79 ? -12.961 29.344 20.312 1 96.38 79 GLU A CA 1
ATOM 581 C C . GLU A 1 79 ? -13.055 30.5 19.328 1 96.38 79 GLU A C 1
ATOM 583 O O . GLU A 1 79 ? -12.914 31.672 19.719 1 96.38 79 GLU A O 1
ATOM 588 N N . SER A 1 80 ? -13.188 30.141 18.047 1 96.56 80 SER A N 1
ATOM 589 C CA . SER A 1 80 ? -13.375 31.078 16.938 1 96.56 80 SER A CA 1
ATOM 590 C C . SER A 1 80 ? -14.641 30.75 16.141 1 96.56 80 SER A C 1
ATOM 592 O O . SER A 1 80 ? -15 29.578 16 1 96.56 80 SER A O 1
ATOM 594 N N . PRO A 1 81 ? -15.352 31.828 15.68 1 95.06 81 PRO A N 1
ATOM 595 C CA . PRO A 1 81 ? -16.516 31.531 14.844 1 95.06 81 PRO A CA 1
ATOM 596 C C . PRO A 1 81 ? -16.172 30.75 13.578 1 95.06 81 PRO A C 1
ATOM 598 O O . PRO A 1 81 ? -15.109 30.984 12.984 1 95.06 81 PRO A O 1
ATOM 601 N N . ALA A 1 82 ? -17.047 29.844 13.219 1 92.5 82 ALA A N 1
ATOM 602 C CA . ALA A 1 82 ? -16.828 29.031 12.023 1 92.5 82 ALA A CA 1
ATOM 603 C C . ALA A 1 82 ? -16.562 29.906 10.805 1 92.5 82 ALA A C 1
ATOM 605 O O . ALA A 1 82 ? -15.797 29.531 9.914 1 92.5 82 ALA A O 1
ATOM 606 N N . SER A 1 83 ? -17.109 31.078 10.82 1 95.62 83 SER A N 1
ATOM 607 C CA . SER A 1 83 ? -17 32 9.695 1 95.62 83 SER A CA 1
ATOM 608 C C . SER A 1 83 ? -15.578 32.562 9.57 1 95.62 83 SER A C 1
ATOM 610 O O . SER A 1 83 ? -15.211 33.094 8.531 1 95.62 83 SER A O 1
ATOM 612 N N . SER A 1 84 ? -14.805 32.344 10.578 1 96.94 84 SER A N 1
ATOM 613 C CA . SER A 1 84 ? -13.43 32.844 10.562 1 96.94 84 SER A CA 1
ATOM 614 C C . SER A 1 84 ? -12.445 31.703 10.25 1 96.94 84 SER A C 1
ATOM 616 O O . SER A 1 84 ? -11.234 31.891 10.375 1 96.94 84 SER A O 1
ATOM 618 N N . VAL A 1 85 ? -12.977 30.594 9.914 1 97.19 85 VAL A N 1
ATOM 619 C CA . VAL A 1 85 ? -12.148 29.438 9.57 1 97.19 85 VAL A CA 1
ATOM 620 C C . VAL A 1 85 ? -12.18 29.219 8.055 1 97.19 85 VAL A C 1
ATOM 622 O O . VAL A 1 85 ? -13.258 29.109 7.461 1 97.19 85 VAL A O 1
ATOM 625 N N . GLU A 1 86 ? -11.031 29.203 7.387 1 96.94 86 GLU A N 1
ATOM 626 C CA . GLU A 1 86 ? -10.914 28.922 5.961 1 96.94 86 GLU A CA 1
ATOM 627 C C . GLU A 1 86 ? -9.57 28.281 5.637 1 96.94 86 GLU A C 1
ATOM 629 O O . GLU A 1 86 ? -8.625 28.375 6.418 1 96.94 86 GLU A O 1
ATOM 634 N N . MET A 1 87 ? -9.508 27.625 4.512 1 96.62 87 MET A N 1
ATOM 635 C CA . MET A 1 87 ? -8.219 27.125 4.062 1 96.62 87 MET A CA 1
ATOM 636 C C . MET A 1 87 ? -7.23 28.266 3.855 1 96.62 87 MET A C 1
ATOM 638 O O . MET A 1 87 ? -7.594 29.328 3.326 1 96.62 87 MET A O 1
ATOM 642 N N . ALA A 1 88 ? -6.02 28.031 4.293 1 97.62 88 ALA A N 1
ATOM 643 C CA . ALA A 1 88 ? -5.016 29.078 4.211 1 97.62 88 ALA A CA 1
ATOM 644 C C . ALA A 1 88 ? -4.578 29.312 2.77 1 97.62 88 ALA A C 1
ATOM 646 O O . ALA A 1 88 ? -4.598 28.391 1.951 1 97.62 88 ALA A O 1
ATOM 647 N N . ASP A 1 89 ? -4.16 30.562 2.486 1 96.56 89 ASP A N 1
ATOM 648 C CA . ASP A 1 89 ? -3.609 30.953 1.193 1 96.56 89 ASP A CA 1
ATOM 649 C C . ASP A 1 89 ? -2.301 30.219 0.904 1 96.56 89 ASP A C 1
ATOM 651 O O . ASP A 1 89 ? -1.415 30.156 1.76 1 96.56 89 ASP A O 1
ATOM 655 N N . PRO A 1 90 ? -2.182 29.703 -0.303 1 96.12 90 PRO A N 1
ATOM 656 C CA . PRO A 1 90 ? -0.968 28.953 -0.646 1 96.12 90 PRO A CA 1
ATOM 657 C C . PRO A 1 90 ? 0.305 29.781 -0.436 1 96.12 90 PRO A C 1
ATOM 659 O O . PRO A 1 90 ? 1.325 29.234 -0.002 1 96.12 90 PRO A O 1
ATOM 662 N N . ASP A 1 91 ? 0.263 31.031 -0.761 1 96.88 91 ASP A N 1
ATOM 663 C CA . ASP A 1 91 ? 1.433 31.891 -0.558 1 96.88 91 ASP A CA 1
ATOM 664 C C . ASP A 1 91 ? 1.75 32.031 0.928 1 96.88 91 ASP A C 1
ATOM 666 O O . ASP A 1 91 ? 2.918 32.031 1.322 1 96.88 91 ASP A O 1
ATOM 670 N N . ARG A 1 92 ? 0.733 32.219 1.706 1 97 92 ARG A N 1
ATOM 671 C CA . ARG A 1 92 ? 0.92 32.312 3.15 1 97 92 ARG A CA 1
ATOM 672 C C . ARG A 1 92 ? 1.493 31.016 3.719 1 97 92 ARG A C 1
ATOM 674 O O . ARG A 1 92 ? 2.354 31.047 4.602 1 97 92 ARG A O 1
ATOM 681 N N . ILE A 1 93 ? 1.036 29.891 3.234 1 97.31 93 ILE A N 1
ATOM 682 C CA . ILE A 1 93 ? 1.554 28.594 3.65 1 97.31 93 ILE A CA 1
ATOM 683 C C . ILE A 1 93 ? 3.041 28.5 3.318 1 97.31 93 ILE A C 1
ATOM 685 O O . ILE A 1 93 ? 3.855 28.156 4.18 1 97.31 93 ILE A O 1
ATOM 689 N N . ARG A 1 94 ? 3.342 28.844 2.129 1 96.56 94 ARG A N 1
ATOM 690 C CA . ARG A 1 94 ? 4.73 28.781 1.689 1 96.56 94 ARG A CA 1
ATOM 691 C C . ARG A 1 94 ? 5.617 29.672 2.551 1 96.56 94 ARG A C 1
ATOM 693 O O . ARG A 1 94 ? 6.695 29.25 2.984 1 96.56 94 ARG A O 1
ATOM 700 N N . GLU A 1 95 ? 5.207 30.828 2.812 1 97.06 95 GLU A N 1
ATOM 701 C CA . GLU A 1 95 ? 6 31.828 3.543 1 97.06 95 GLU A CA 1
ATOM 702 C C . GLU A 1 95 ? 6.098 31.469 5.023 1 97.06 95 GLU A C 1
ATOM 704 O O . GLU A 1 95 ? 7.168 31.578 5.625 1 97.06 95 GLU A O 1
ATOM 709 N N . ALA A 1 96 ? 5.07 31 5.633 1 97.31 96 ALA A N 1
ATOM 710 C CA . ALA A 1 96 ? 5.02 30.797 7.078 1 97.31 96 ALA A CA 1
ATOM 711 C C . ALA A 1 96 ? 5.414 29.375 7.445 1 97.31 96 ALA A C 1
ATOM 713 O O . ALA A 1 96 ? 6.098 29.156 8.445 1 97.31 96 ALA A O 1
ATOM 714 N N . ILE A 1 97 ? 4.953 28.422 6.672 1 97 97 ILE A N 1
ATOM 715 C CA . ILE A 1 97 ? 5.148 27 6.992 1 97 97 ILE A CA 1
ATOM 716 C C . ILE A 1 97 ? 6.398 26.484 6.285 1 97 97 ILE A C 1
ATOM 718 O O . ILE A 1 97 ? 7.105 25.625 6.816 1 97 97 ILE A O 1
ATOM 722 N N . GLY A 1 98 ? 6.625 27.031 5.031 1 96.81 98 GLY A N 1
ATOM 723 C CA . GLY A 1 98 ? 7.871 26.688 4.363 1 96.81 98 GLY A CA 1
ATOM 724 C C . GLY A 1 98 ? 7.715 25.594 3.328 1 96.81 98 GLY A C 1
ATOM 725 O O . GLY A 1 98 ? 8.703 25.078 2.799 1 96.81 98 GLY A O 1
ATOM 726 N N . TRP A 1 99 ? 6.484 25.156 3.08 1 95.81 99 TRP A N 1
ATOM 727 C CA . TRP A 1 99 ? 6.211 24.078 2.123 1 95.81 99 TRP A CA 1
ATOM 728 C C . TRP A 1 99 ? 5.09 24.484 1.168 1 95.81 99 TRP A C 1
ATOM 730 O O . TRP A 1 99 ? 4.352 25.438 1.431 1 95.81 99 TRP A O 1
ATOM 740 N N . VAL A 1 100 ? 5.004 23.781 0.076 1 91.44 100 VAL A N 1
ATOM 741 C CA . VAL A 1 100 ? 3.941 24.031 -0.892 1 91.44 100 VAL A CA 1
ATOM 742 C C . VAL A 1 100 ? 2.746 23.125 -0.598 1 91.44 100 VAL A C 1
ATOM 744 O O . VAL A 1 100 ? 2.912 22 -0.121 1 91.44 100 VAL A O 1
ATOM 747 N N . ILE A 1 101 ? 1.595 23.641 -0.925 1 89.75 101 ILE A N 1
ATOM 748 C CA . ILE A 1 101 ? 0.352 22.906 -0.738 1 89.75 101 ILE A CA 1
ATOM 749 C C . ILE A 1 101 ? 0.436 21.562 -1.463 1 89.75 101 ILE A C 1
ATOM 751 O O . ILE A 1 101 ? 0.927 21.484 -2.592 1 89.75 101 ILE A O 1
ATOM 755 N N . GLY A 1 102 ? -0.046 20.469 -0.831 1 83.94 102 GLY A N 1
ATOM 756 C CA . GLY A 1 102 ? 0.009 19.141 -1.388 1 83.94 102 GLY A CA 1
ATOM 757 C C . GLY A 1 102 ? 1.169 18.312 -0.854 1 83.94 102 GLY A C 1
ATOM 758 O O . GLY A 1 102 ? 1.143 17.078 -0.91 1 83.94 102 GLY A O 1
ATOM 759 N N . GLY A 1 103 ? 2.211 18.984 -0.31 1 90.12 103 GLY A N 1
ATOM 760 C C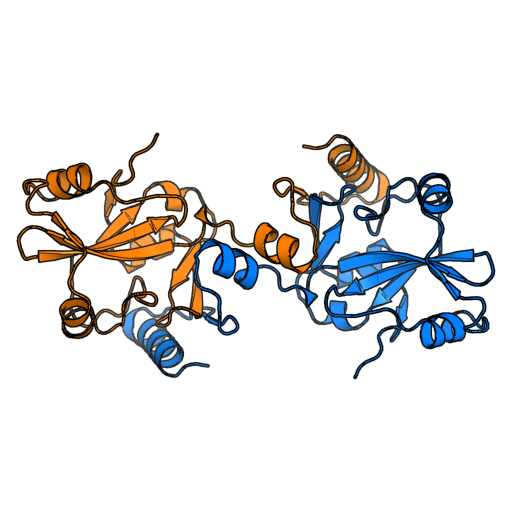A . GLY A 1 103 ? 3.395 18.297 0.178 1 90.12 103 GLY A CA 1
ATOM 761 C C . GLY A 1 103 ? 3.801 18.734 1.577 1 90.12 103 GLY A C 1
ATOM 762 O O . GLY A 1 103 ? 4.938 18.5 1.995 1 90.12 103 GLY A O 1
ATOM 763 N N . VAL A 1 104 ? 2.91 19.391 2.291 1 94.81 104 VAL A N 1
ATOM 764 C CA . VAL A 1 104 ? 3.238 19.891 3.623 1 94.81 104 VAL A CA 1
ATOM 765 C C . VAL A 1 104 ? 3.42 18.734 4.586 1 94.81 104 VAL A C 1
ATOM 767 O O . VAL A 1 104 ? 2.477 17.984 4.848 1 94.81 104 VAL A O 1
ATOM 770 N N . PRO A 1 105 ? 4.652 18.547 5.086 1 96.44 105 PRO A N 1
ATOM 771 C CA . PRO A 1 105 ? 4.824 17.516 6.117 1 96.44 105 PRO A CA 1
ATOM 772 C C . PRO A 1 105 ? 4.23 17.938 7.461 1 96.44 105 PRO A C 1
ATOM 774 O O . PRO A 1 105 ? 3.975 19.125 7.691 1 96.44 105 PRO A O 1
ATOM 777 N N . PRO A 1 106 ? 3.988 16.922 8.32 1 97.38 106 PRO A N 1
ATOM 778 C CA . PRO A 1 106 ? 3.436 17.25 9.633 1 97.38 106 PRO A CA 1
ATOM 779 C C . PRO A 1 106 ? 4.457 17.906 10.555 1 97.38 106 PRO A C 1
ATOM 781 O O . PRO A 1 106 ? 4.09 18.469 11.594 1 97.38 106 PRO A O 1
ATOM 784 N N . ILE A 1 107 ? 5.758 17.844 10.281 1 96.69 107 ILE A N 1
ATOM 785 C CA . ILE A 1 107 ? 6.832 18.453 11.047 1 96.69 107 ILE A CA 1
ATOM 786 C C . ILE A 1 107 ? 7.75 19.25 10.117 1 96.69 107 ILE A C 1
ATOM 788 O O . ILE A 1 107 ? 7.516 19.312 8.914 1 96.69 107 ILE A O 1
ATOM 792 N N . CYS A 1 108 ? 8.789 19.969 10.742 1 96.94 108 CYS A N 1
ATOM 793 C CA . CYS A 1 108 ? 9.758 20.734 9.977 1 96.94 108 CYS A CA 1
ATOM 794 C C . CYS A 1 108 ? 9.102 21.969 9.352 1 96.94 108 CYS A C 1
ATOM 796 O O . CYS A 1 108 ? 9.281 22.234 8.164 1 96.94 108 CYS A O 1
ATOM 798 N N . HIS A 1 109 ? 8.289 22.594 10.18 1 97.38 109 HIS A N 1
ATOM 799 C CA . HIS A 1 109 ? 7.711 23.859 9.75 1 97.38 109 HIS A CA 1
ATOM 800 C C . HIS A 1 109 ? 8.625 25.031 10.109 1 97.38 109 HIS A C 1
ATOM 802 O O . HIS A 1 109 ? 9.281 25.016 11.148 1 97.38 109 HIS A O 1
ATOM 808 N N . ASP A 1 110 ? 8.633 26.031 9.273 1 96.88 110 ASP A N 1
ATOM 809 C CA . ASP A 1 110 ? 9.492 27.188 9.5 1 96.88 110 ASP A CA 1
ATOM 810 C C . ASP A 1 110 ? 9.039 27.984 10.719 1 96.88 110 ASP A C 1
ATOM 812 O O . ASP A 1 110 ? 9.852 28.641 11.375 1 96.88 110 ASP A O 1
ATOM 816 N N . THR A 1 111 ? 7.73 27.969 10.961 1 96 111 THR A N 1
ATOM 817 C CA . THR A 1 111 ? 7.121 28.625 12.109 1 96 111 THR A CA 1
ATOM 818 C C . THR A 1 111 ? 6.305 27.625 12.93 1 96 111 THR A C 1
ATOM 820 O O . THR A 1 111 ? 5.617 26.766 12.375 1 96 111 THR A O 1
ATOM 823 N N . ALA A 1 112 ? 6.445 27.828 14.266 1 95 112 ALA A N 1
ATOM 824 C CA . ALA A 1 112 ? 5.609 27.016 15.133 1 95 112 ALA A CA 1
ATOM 825 C C . ALA A 1 112 ? 4.148 27.453 15.062 1 95 112 ALA A C 1
ATOM 827 O O . ALA A 1 112 ? 3.842 28.641 15.242 1 95 112 ALA A O 1
ATOM 828 N N . VAL A 1 113 ? 3.326 26.562 14.719 1 96.94 113 VAL A N 1
ATOM 829 C CA . VAL A 1 113 ? 1.89 26.812 14.688 1 96.94 113 VAL A CA 1
ATOM 830 C C . VAL A 1 113 ? 1.153 25.703 15.43 1 96.94 113 VAL A C 1
ATOM 832 O O . VAL A 1 113 ? 1.684 24.594 15.602 1 96.94 113 VAL A O 1
ATOM 835 N N . PRO A 1 114 ? -0.082 26.016 15.906 1 97.69 114 PRO A N 1
ATOM 836 C CA . PRO A 1 114 ? -0.869 24.938 16.5 1 97.69 114 PRO A CA 1
ATOM 837 C C . PRO A 1 114 ? -1.132 23.797 15.516 1 97.69 114 PRO A C 1
ATOM 839 O O . PRO A 1 114 ? -1.369 24.031 14.336 1 97.69 114 PRO A O 1
ATOM 842 N N . ILE A 1 115 ? -1.012 22.578 16.031 1 98 115 ILE A N 1
ATOM 843 C CA . ILE A 1 115 ? -1.287 21.391 15.234 1 98 115 ILE A CA 1
ATOM 844 C C . ILE A 1 115 ? -2.381 20.562 15.906 1 98 115 ILE A C 1
ATOM 846 O O . ILE A 1 115 ? -2.348 20.344 17.125 1 98 115 ILE A O 1
ATOM 850 N N . VAL A 1 116 ? -3.396 20.172 15.125 1 97.88 116 VAL A N 1
ATOM 851 C CA . VAL A 1 116 ? -4.41 19.219 15.57 1 97.88 116 VAL A CA 1
ATOM 852 C C . VAL A 1 116 ? -4.387 17.984 14.672 1 97.88 116 VAL A C 1
ATOM 854 O O . VAL A 1 116 ? -3.865 18.031 13.555 1 97.88 116 VAL A O 1
ATOM 857 N N . MET A 1 117 ? -4.902 16.875 15.227 1 97 117 MET A N 1
ATOM 858 C CA . MET A 1 117 ? -4.852 15.609 14.5 1 97 117 MET A CA 1
ATOM 859 C C . MET A 1 117 ? -6.191 14.883 14.562 1 97 117 MET A C 1
ATOM 861 O O . MET A 1 117 ? -6.824 14.828 15.617 1 97 117 MET A O 1
ATOM 865 N N . ASP A 1 118 ? -6.547 14.484 13.422 1 95.12 118 ASP A N 1
ATOM 866 C CA . ASP A 1 118 ? -7.707 13.609 13.281 1 95.12 118 ASP A CA 1
ATOM 867 C C . ASP A 1 118 ? -7.562 12.367 14.164 1 95.12 118 ASP A C 1
ATOM 869 O O . ASP A 1 118 ? -6.676 11.547 13.945 1 95.12 118 ASP A O 1
ATOM 8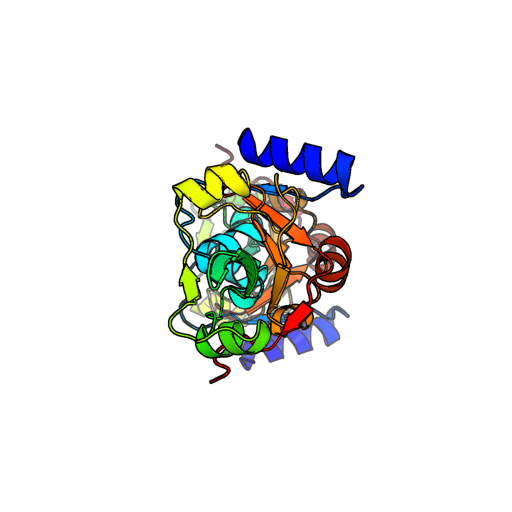73 N N . ARG A 1 119 ? -8.469 12.188 15.086 1 94 119 ARG A N 1
ATOM 874 C CA . ARG A 1 119 ? -8.406 11.109 16.062 1 94 119 ARG A CA 1
ATOM 875 C C . ARG A 1 119 ? -8.43 9.742 15.375 1 94 119 ARG A C 1
ATOM 877 O O . ARG A 1 119 ? -7.816 8.789 1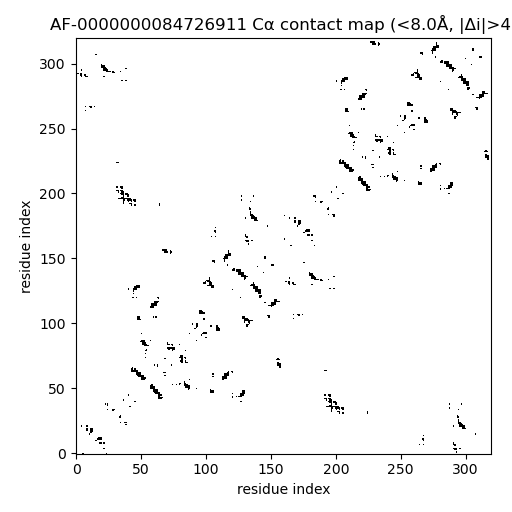5.859 1 94 119 ARG A O 1
ATOM 884 N N . SER A 1 120 ? -9.102 9.656 14.266 1 90.62 120 SER A N 1
ATOM 885 C CA . SER A 1 120 ? -9.242 8.375 13.578 1 90.62 120 SER A CA 1
ATOM 886 C C . SER A 1 120 ? -7.887 7.809 13.172 1 90.62 120 SER A C 1
ATOM 888 O O . SER A 1 120 ? -7.738 6.598 13.016 1 90.62 120 SER A O 1
ATOM 890 N N . LEU A 1 121 ? -6.855 8.641 12.992 1 91.44 121 LEU A N 1
ATOM 891 C CA . LEU A 1 121 ? -5.523 8.203 12.586 1 91.44 121 LEU A CA 1
ATOM 892 C C . LEU A 1 121 ? -4.883 7.336 13.664 1 91.44 121 LEU A C 1
ATOM 894 O O . LEU A 1 121 ? -4.074 6.457 13.359 1 91.44 121 LEU A O 1
ATOM 898 N N . LEU A 1 122 ? -5.289 7.555 14.898 1 91.12 122 LEU A N 1
ATOM 899 C CA . LEU A 1 122 ? -4.699 6.832 16.031 1 91.12 122 LEU A CA 1
ATOM 900 C C . LEU A 1 122 ? -5.16 5.379 16.047 1 91.12 122 LEU A C 1
ATOM 902 O O . LEU A 1 122 ? -4.598 4.555 16.766 1 91.12 122 LEU A O 1
ATOM 906 N N . GLY A 1 123 ? -6.117 5.113 15.203 1 85.75 123 GLY A N 1
ATOM 907 C CA . GLY A 1 123 ? -6.625 3.756 15.094 1 85.75 123 GLY A CA 1
ATOM 908 C C . GLY A 1 123 ? -5.762 2.865 14.219 1 85.75 123 GLY A C 1
ATOM 909 O O . GLY A 1 123 ? -6 1.659 14.125 1 85.75 123 GLY A O 1
ATOM 910 N N . TYR A 1 124 ? -4.719 3.416 13.602 1 81.19 124 TYR A N 1
ATOM 911 C CA . TYR A 1 124 ? -3.836 2.664 12.719 1 81.19 124 TYR A CA 1
ATOM 912 C C . TYR A 1 124 ? -2.48 2.426 13.375 1 81.19 124 TYR A C 1
ATOM 914 O O . TYR A 1 124 ? -2.086 3.156 14.289 1 81.19 124 TYR A O 1
ATOM 922 N N . GLY A 1 125 ? -1.846 1.378 13 1 77.81 125 GLY A N 1
ATOM 923 C CA . GLY A 1 125 ? -0.479 1.144 13.438 1 77.81 125 GLY A CA 1
ATOM 924 C C . GLY A 1 125 ? 0.537 2.006 12.711 1 77.81 125 GLY A C 1
ATOM 925 O O . GLY A 1 125 ? 1.546 2.408 13.289 1 77.81 125 GLY A O 1
ATOM 926 N N . THR A 1 126 ? 0.199 2.213 11.359 1 80 126 THR A N 1
ATOM 927 C CA . THR A 1 126 ? 1.041 3.033 10.492 1 80 126 THR A CA 1
ATOM 928 C C . THR A 1 126 ? 0.192 3.979 9.648 1 80 126 THR A C 1
ATOM 930 O O . THR A 1 126 ? -0.875 3.598 9.164 1 80 126 THR A O 1
ATOM 933 N N . VAL A 1 127 ? 0.646 5.203 9.562 1 86.5 127 VAL A N 1
ATOM 934 C CA . VAL A 1 127 ? 0.074 6.152 8.609 1 86.5 127 VAL A CA 1
ATOM 935 C C . VAL A 1 127 ? 1.177 6.715 7.719 1 86.5 127 VAL A C 1
ATOM 937 O O . VAL A 1 127 ? 2.363 6.562 8.016 1 86.5 127 VAL A O 1
ATOM 940 N N . TRP A 1 128 ? 0.736 7.242 6.645 1 85.62 128 TRP A N 1
ATOM 941 C CA . TRP A 1 128 ? 1.645 7.805 5.652 1 85.62 128 TRP A CA 1
ATOM 942 C C . TRP A 1 128 ? 1.409 9.305 5.484 1 85.62 128 TRP A C 1
ATOM 944 O O . TRP A 1 128 ? 0.316 9.727 5.102 1 85.62 128 TRP A O 1
ATOM 954 N N . ALA A 1 129 ? 2.457 10.117 5.793 1 92.31 129 ALA A N 1
ATOM 955 C CA . ALA A 1 129 ? 2.346 11.57 5.746 1 92.31 129 ALA A CA 1
ATOM 956 C C . ALA A 1 129 ? 3.264 12.156 4.676 1 92.31 129 ALA A C 1
ATOM 958 O O . ALA A 1 129 ? 4.266 11.539 4.309 1 92.31 129 ALA A O 1
ATOM 959 N N . ALA A 1 130 ? 2.877 13.352 4.211 1 88.62 130 ALA A N 1
ATOM 960 C CA . ALA A 1 130 ? 3.668 14.023 3.182 1 88.62 130 ALA A CA 1
ATOM 961 C C . ALA A 1 130 ? 5.09 14.289 3.672 1 88.62 130 ALA A C 1
ATOM 963 O O . ALA A 1 130 ? 5.293 14.664 4.828 1 88.62 130 ALA A O 1
ATOM 964 N N . ALA A 1 131 ? 6 14.078 2.797 1 89.62 131 ALA A N 1
ATOM 965 C CA . ALA A 1 131 ? 7.414 14.281 3.09 1 89.62 131 ALA A CA 1
ATOM 966 C C . ALA A 1 131 ? 7.992 15.414 2.246 1 89.62 131 ALA A C 1
ATOM 968 O O . ALA A 1 131 ? 9.062 15.266 1.648 1 89.62 131 ALA A O 1
ATOM 969 N N . GLY A 1 132 ? 7.199 16.484 2.066 1 91.44 132 GLY A N 1
ATOM 970 C CA . GLY A 1 132 ? 7.75 17.703 1.495 1 91.44 132 GLY A CA 1
ATOM 971 C C . GLY A 1 132 ? 7.34 17.922 0.052 1 91.44 132 GLY A C 1
ATOM 972 O O . GLY A 1 132 ? 7.512 19.016 -0.486 1 91.44 132 GLY A O 1
ATOM 973 N N . THR A 1 133 ? 6.84 16.969 -0.596 1 86.38 133 THR A N 1
ATOM 974 C CA . THR A 1 133 ? 6.316 17.094 -1.953 1 86.38 133 THR A CA 1
ATOM 975 C C . THR A 1 133 ? 5.008 16.312 -2.104 1 86.38 133 THR A C 1
ATOM 977 O O . THR A 1 133 ? 4.699 15.445 -1.289 1 86.38 133 THR A O 1
ATOM 980 N N . PRO A 1 134 ? 4.234 16.656 -3.166 1 80.19 134 PRO A N 1
ATOM 981 C CA . PRO A 1 134 ? 2.984 15.93 -3.387 1 80.19 134 PRO A CA 1
ATOM 982 C C . PRO A 1 134 ? 3.209 14.445 -3.672 1 80.19 134 PRO A C 1
ATOM 984 O O . PRO A 1 134 ? 2.281 13.641 -3.543 1 80.19 134 PRO A O 1
ATOM 987 N N . SER A 1 135 ? 4.461 14.055 -3.967 1 75 135 SER A N 1
ATOM 988 C CA . SER A 1 135 ? 4.711 12.688 -4.41 1 75 135 SER A CA 1
ATOM 989 C C . SER A 1 135 ? 5.609 11.938 -3.426 1 75 135 SER A C 1
ATOM 991 O O . SER A 1 135 ? 6.172 10.898 -3.762 1 75 135 SER A O 1
ATOM 993 N N . ALA A 1 136 ? 5.828 12.539 -2.312 1 80.44 136 ALA A N 1
ATOM 994 C CA . ALA A 1 136 ? 6.68 11.898 -1.315 1 80.44 136 ALA A CA 1
ATOM 995 C C . ALA A 1 136 ? 5.957 11.766 0.021 1 80.44 136 ALA A C 1
ATOM 997 O O . ALA A 1 136 ? 5.309 12.711 0.48 1 80.44 136 ALA A O 1
ATOM 998 N N . VAL A 1 137 ? 6 10.508 0.575 1 83.06 137 VAL A N 1
ATOM 999 C CA . VAL A 1 137 ? 5.426 10.273 1.897 1 83.06 137 VAL A CA 1
ATOM 1000 C C . VAL A 1 137 ? 6.422 9.516 2.768 1 83.06 137 VAL A C 1
ATOM 1002 O O . VAL A 1 137 ? 7.43 9 2.268 1 83.06 137 VAL A O 1
ATOM 1005 N N . PHE A 1 138 ? 6.195 9.594 4.074 1 82.88 138 PHE A N 1
ATOM 1006 C CA . PHE A 1 138 ? 6.922 8.734 5.004 1 82.88 138 PHE A CA 1
ATOM 1007 C C . PHE A 1 138 ? 5.965 8.039 5.961 1 82.88 138 PHE A C 1
ATOM 1009 O O . PHE A 1 138 ? 4.906 8.578 6.289 1 82.88 138 PHE A O 1
ATOM 1016 N N . SER A 1 139 ? 6.348 6.762 6.336 1 82.62 139 SER A N 1
ATOM 1017 C CA . SER A 1 139 ? 5.527 5.996 7.266 1 82.62 139 SER A CA 1
ATOM 1018 C C . SER A 1 139 ? 5.906 6.297 8.711 1 82.62 139 SER A C 1
ATOM 1020 O O . SER A 1 139 ? 7.082 6.484 9.023 1 82.62 139 SER A O 1
ATOM 1022 N N . ILE A 1 140 ? 4.871 6.324 9.555 1 85.25 140 ILE A N 1
ATOM 1023 C CA . ILE A 1 140 ? 5.125 6.598 10.969 1 85.25 140 ILE A CA 1
ATOM 1024 C C . ILE A 1 140 ? 3.982 6.047 11.812 1 85.25 140 ILE A C 1
ATOM 1026 O O . ILE A 1 140 ? 2.836 5.988 11.359 1 85.25 140 ILE A O 1
ATOM 1030 N N . ASP A 1 141 ? 4.355 5.613 12.953 1 83.38 141 ASP A N 1
ATOM 1031 C CA . ASP A 1 141 ? 3.346 5.348 13.977 1 83.38 141 ASP A CA 1
ATOM 1032 C C . ASP A 1 141 ? 2.592 6.625 14.344 1 83.38 141 ASP A C 1
ATOM 1034 O O . ASP A 1 141 ? 3.203 7.625 14.719 1 83.38 141 ASP A O 1
ATOM 1038 N N . PRO A 1 142 ? 1.28 6.59 14.188 1 93 142 PRO A N 1
ATOM 1039 C CA . PRO A 1 142 ? 0.536 7.82 14.469 1 93 142 PRO A CA 1
ATOM 1040 C C . PRO A 1 142 ? 0.708 8.289 15.906 1 93 142 PRO A C 1
ATOM 1042 O O . PRO A 1 142 ? 0.667 9.5 16.172 1 93 142 PRO A O 1
ATOM 1045 N N . LYS A 1 143 ? 0.879 7.438 16.844 1 92.69 143 LYS A N 1
ATOM 1046 C CA . LYS A 1 143 ? 1.143 7.871 18.203 1 92.69 143 LYS A CA 1
ATOM 1047 C C . LYS A 1 143 ? 2.475 8.609 18.297 1 92.69 143 LYS A C 1
ATOM 1049 O O . LYS A 1 143 ? 2.586 9.609 19.016 1 92.69 143 LYS A O 1
ATOM 1054 N N . ARG A 1 144 ? 3.479 8.117 17.656 1 92 144 ARG A N 1
ATOM 1055 C CA . ARG A 1 144 ? 4.758 8.82 17.594 1 92 144 ARG A CA 1
ATOM 1056 C C . ARG A 1 144 ? 4.609 10.172 16.906 1 92 144 ARG A C 1
ATOM 1058 O O . ARG A 1 144 ? 5.184 11.172 17.344 1 92 144 ARG A O 1
ATOM 1065 N N . LEU A 1 145 ? 3.842 10.141 15.797 1 95.31 145 LEU A N 1
ATOM 1066 C CA . LEU A 1 145 ? 3.568 11.383 15.078 1 95.31 145 LEU A CA 1
ATOM 1067 C C . LEU A 1 145 ? 2.928 12.414 16 1 95.31 145 LEU A C 1
ATOM 1069 O O . LEU A 1 145 ? 3.316 13.586 15.992 1 95.31 145 LEU A O 1
ATOM 1073 N N . GLN A 1 146 ? 1.974 11.961 16.781 1 96.12 146 GLN A N 1
ATOM 1074 C CA . GLN A 1 146 ? 1.312 12.844 17.734 1 96.12 146 GLN A CA 1
ATOM 1075 C C . GLN A 1 146 ? 2.309 13.414 18.75 1 96.12 146 GLN A C 1
ATOM 1077 O O . GLN A 1 146 ? 2.273 14.602 19.062 1 96.12 146 GLN A O 1
ATOM 1082 N N . SER A 1 147 ? 3.164 12.57 19.188 1 95.44 147 SER A N 1
ATOM 1083 C CA . SER A 1 147 ? 4.164 13 20.172 1 95.44 147 SER A CA 1
ATOM 1084 C C . SER A 1 147 ? 5.137 14 19.562 1 95.44 147 SER A C 1
ATOM 1086 O O . SER A 1 147 ? 5.473 15.008 20.188 1 95.44 147 SER A O 1
ATOM 1088 N N . LEU A 1 148 ? 5.59 13.773 18.344 1 94.56 148 LEU A N 1
ATOM 1089 C CA . LEU A 1 148 ? 6.555 14.641 17.672 1 94.56 148 LEU A CA 1
ATOM 1090 C C . LEU A 1 148 ? 5.969 16.031 17.438 1 94.56 148 LEU A C 1
ATOM 1092 O O . LEU A 1 148 ? 6.688 17.031 17.5 1 94.56 148 LEU A O 1
ATOM 1096 N N . THR A 1 149 ? 4.648 16.062 17.141 1 96.5 149 THR A N 1
ATOM 1097 C CA . THR A 1 149 ? 4.004 17.297 16.734 1 96.5 149 THR A CA 1
ATOM 1098 C C . THR A 1 149 ? 3.328 17.984 17.922 1 96.5 149 THR A C 1
ATOM 1100 O O . THR A 1 149 ? 2.936 19.141 17.844 1 96.5 149 THR A O 1
ATOM 1103 N N . ASP A 1 150 ? 3.152 17.234 19 1 95.94 150 ASP A N 1
ATOM 1104 C CA . ASP A 1 150 ? 2.365 17.688 20.141 1 95.94 150 ASP A CA 1
ATOM 1105 C C . ASP A 1 150 ? 0.938 18.031 19.719 1 95.94 150 ASP A C 1
ATOM 1107 O O . ASP A 1 150 ? 0.353 18.984 20.219 1 95.94 150 ASP A O 1
ATOM 1111 N N . ALA A 1 151 ? 0.488 17.312 18.734 1 96.56 151 ALA A N 1
ATOM 1112 C CA . ALA A 1 151 ? -0.832 17.594 18.188 1 96.56 151 ALA A CA 1
ATOM 1113 C C . ALA A 1 151 ? -1.937 17.203 19.156 1 96.56 151 ALA A C 1
ATOM 1115 O O . ALA A 1 151 ? -1.863 16.156 19.812 1 96.56 151 ALA A O 1
ATOM 1116 N N . ALA A 1 152 ? -2.904 18.078 19.281 1 94.56 152 ALA A N 1
ATOM 1117 C CA . ALA A 1 152 ? -4.125 17.719 20 1 94.56 152 ALA A CA 1
ATOM 1118 C C . ALA A 1 152 ? -5.023 16.828 19.141 1 94.56 152 ALA A C 1
ATOM 1120 O O . ALA A 1 152 ? -5.246 17.125 17.969 1 94.56 152 ALA A O 1
ATOM 1121 N N . SER A 1 153 ? -5.402 15.672 19.688 1 91.94 153 SER A N 1
ATOM 1122 C CA . SER A 1 153 ? -6.367 14.828 18.984 1 91.94 153 SER A CA 1
ATOM 1123 C C . SER A 1 153 ? -7.785 15.367 19.125 1 91.94 153 SER A C 1
ATOM 1125 O O . SER A 1 153 ? -8.289 15.508 20.25 1 91.94 153 SER A O 1
ATOM 1127 N N . ILE A 1 154 ? -8.359 15.766 18.031 1 86.12 154 ILE A N 1
ATOM 1128 C CA . ILE A 1 154 ? -9.688 16.359 18.125 1 86.12 154 ILE A CA 1
ATOM 1129 C C . ILE A 1 154 ? -10.609 15.742 17.078 1 86.12 154 ILE A C 1
ATOM 1131 O O . ILE A 1 154 ? -10.133 15.141 16.109 1 86.12 154 ILE A O 1
ATOM 1135 N N . ASP A 1 155 ? -11.906 15.727 17.297 1 86 155 ASP A N 1
ATOM 1136 C CA . ASP A 1 155 ? -12.906 15.281 16.328 1 86 155 ASP A CA 1
ATOM 1137 C C . ASP A 1 155 ? -13.266 16.406 15.359 1 86 155 ASP A C 1
ATOM 1139 O O . ASP A 1 155 ? -14.297 17.062 15.508 1 86 155 ASP A O 1
ATOM 1143 N N . VAL A 1 156 ? -12.344 16.688 14.508 1 77.75 156 VAL A N 1
ATOM 1144 C CA . VAL A 1 156 ? -12.57 17.781 13.562 1 77.75 156 VAL A CA 1
ATOM 1145 C C . VAL A 1 156 ? -13.078 17.219 12.234 1 77.75 156 VAL A C 1
ATOM 1147 O O . VAL A 1 156 ? -13.055 17.891 11.211 1 77.75 156 VAL A O 1
ATOM 1150 N N . THR A 1 157 ? -13.406 15.945 12.258 1 76.88 157 THR A N 1
ATOM 1151 C CA . THR A 1 157 ? -13.867 15.359 11 1 76.88 157 THR A CA 1
ATOM 1152 C C . THR A 1 157 ? -15.344 15.008 11.078 1 76.88 157 THR A C 1
ATOM 1154 O O . THR A 1 157 ? -15.883 14.797 12.172 1 76.88 157 THR A O 1
ATOM 1157 N N . GLY A 1 158 ? -16.25 15.461 10.148 1 62.59 158 GLY A N 1
ATOM 1158 C CA . GLY A 1 158 ? -17.688 15.188 10.125 1 62.59 158 GLY A CA 1
ATOM 1159 C C . GLY A 1 158 ? -18.016 13.719 10.312 1 62.59 158 GLY A C 1
ATOM 1160 O O . GLY A 1 158 ? -17.797 12.906 9.406 1 62.59 158 GLY A O 1
ATOM 1161 N N . GLY A 1 159 ? -17.656 12.984 11.328 1 48.03 159 GLY A N 1
ATOM 1162 C CA . GLY A 1 159 ? -18.141 11.617 11.461 1 48.03 159 GLY A CA 1
ATOM 1163 C C . GLY A 1 159 ? -19.547 11.43 10.953 1 48.03 159 GLY A C 1
ATOM 1164 O O . GLY A 1 159 ? -20.453 12.172 11.328 1 48.03 159 GLY A O 1
ATOM 1165 N N . THR A 1 160 ? -19.688 11.273 9.555 1 34.44 160 THR A N 1
ATOM 1166 C CA . THR A 1 160 ? -21.031 10.727 9.383 1 34.44 160 THR A CA 1
ATOM 1167 C C . THR A 1 160 ? -21.188 9.43 10.18 1 34.44 160 THR A C 1
ATOM 1169 O O . THR A 1 160 ? -20.234 8.688 10.359 1 34.44 160 THR A O 1
ATOM 1172 N N . MET B 1 1 ? 15.805 11.57 -5.582 1 69.12 1 MET B N 1
ATOM 1173 C CA . MET B 1 1 ? 14.773 12.094 -4.695 1 69.12 1 MET B CA 1
ATOM 1174 C C . MET B 1 1 ? 14.594 13.594 -4.887 1 69.12 1 MET B C 1
ATOM 1176 O O . MET B 1 1 ? 15.57 14.312 -5.117 1 69.12 1 MET B O 1
ATOM 1180 N N . HIS B 1 2 ? 13.367 14 -4.91 1 80.31 2 HIS B N 1
ATOM 1181 C CA . HIS B 1 2 ? 13.086 15.43 -5.031 1 80.31 2 HIS B CA 1
ATOM 1182 C C . HIS B 1 2 ? 13.805 16.219 -3.941 1 80.31 2 HIS B C 1
ATOM 1184 O O . HIS B 1 2 ? 13.898 15.773 -2.797 1 80.31 2 HIS B O 1
ATOM 1190 N N . GLU B 1 3 ? 14.383 17.297 -4.297 1 88.12 3 GLU B N 1
ATOM 1191 C CA . GLU B 1 3 ? 15.164 18.141 -3.396 1 88.12 3 GLU B CA 1
ATOM 1192 C C . GLU B 1 3 ? 14.367 18.484 -2.139 1 88.12 3 GLU B C 1
ATOM 1194 O O . GLU B 1 3 ? 14.914 18.484 -1.033 1 88.12 3 GLU B O 1
ATOM 1199 N N . ARG B 1 4 ? 13.125 18.781 -2.289 1 89.38 4 ARG B N 1
ATOM 1200 C CA . ARG B 1 4 ? 12.297 19.172 -1.155 1 89.38 4 ARG B CA 1
ATOM 1201 C C . ARG B 1 4 ? 12.086 18 -0.207 1 89.38 4 ARG B C 1
ATOM 1203 O O . ARG B 1 4 ? 12.023 18.172 1.011 1 89.38 4 ARG B O 1
ATOM 1210 N N . ALA B 1 5 ? 11.945 16.781 -0.759 1 89 5 ALA B N 1
ATOM 1211 C CA . ALA B 1 5 ? 11.844 15.578 0.074 1 89 5 ALA B CA 1
ATOM 1212 C C . ALA B 1 5 ? 13.141 15.336 0.845 1 89 5 ALA B C 1
ATOM 1214 O O . ALA B 1 5 ? 13.109 14.953 2.016 1 89 5 ALA B O 1
ATOM 1215 N N . GLU B 1 6 ? 14.234 15.617 0.181 1 90.88 6 GLU B N 1
ATOM 1216 C CA . GLU B 1 6 ? 15.523 15.5 0.845 1 90.88 6 GLU B CA 1
ATOM 1217 C C . GLU B 1 6 ? 15.672 16.531 1.964 1 90.88 6 GLU B C 1
ATOM 1219 O O . GLU B 1 6 ? 16.203 16.219 3.031 1 90.88 6 GLU B O 1
ATOM 1224 N N . SER B 1 7 ? 15.227 17.75 1.655 1 94.06 7 SER B N 1
ATOM 1225 C CA . SER B 1 7 ? 15.242 18.797 2.678 1 94.06 7 SER B CA 1
ATOM 1226 C C . SER B 1 7 ? 14.43 18.375 3.9 1 94.06 7 SER B C 1
ATOM 1228 O O . SER B 1 7 ? 14.836 18.625 5.035 1 94.06 7 SER B O 1
ATOM 1230 N N . PHE B 1 8 ? 13.312 17.75 3.686 1 95.12 8 PHE B N 1
ATOM 1231 C CA . PHE B 1 8 ? 12.5 17.266 4.797 1 95.12 8 PHE B CA 1
ATOM 1232 C C . PHE B 1 8 ? 13.25 16.203 5.594 1 95.12 8 PHE B C 1
ATOM 1234 O O . PHE B 1 8 ? 13.281 16.25 6.824 1 95.12 8 PHE B O 1
ATOM 1241 N N . ARG B 1 9 ? 13.805 15.203 4.848 1 90 9 ARG B N 1
ATOM 1242 C CA . ARG B 1 9 ? 14.539 14.133 5.516 1 90 9 ARG B CA 1
ATOM 1243 C C . ARG B 1 9 ? 15.633 14.703 6.414 1 90 9 ARG B C 1
ATOM 1245 O O . ARG B 1 9 ? 15.797 14.266 7.555 1 90 9 ARG B O 1
ATOM 1252 N N . GLU B 1 10 ? 16.375 15.672 5.91 1 93.81 10 GLU B N 1
ATOM 1253 C CA . GLU B 1 10 ? 17.453 16.297 6.672 1 93.81 10 GLU B CA 1
ATOM 1254 C C . GLU B 1 10 ? 16.906 17.016 7.906 1 93.81 10 GLU B C 1
ATOM 1256 O O . GLU B 1 10 ? 17.469 16.891 9 1 93.81 10 GLU B O 1
ATOM 1261 N N . CYS B 1 11 ? 15.844 17.734 7.758 1 94.81 11 CYS B N 1
ATOM 1262 C CA . CYS B 1 11 ? 15.234 18.453 8.867 1 94.81 11 CYS B CA 1
ATOM 1263 C C . CYS B 1 11 ? 14.734 17.484 9.938 1 94.81 11 CYS B C 1
ATOM 1265 O O . CYS B 1 11 ? 14.969 17.688 11.125 1 94.81 11 CYS B O 1
ATOM 1267 N N . ALA B 1 12 ? 14.023 16.359 9.461 1 92.81 12 ALA B N 1
ATOM 1268 C CA . ALA B 1 12 ? 13.484 15.367 10.391 1 92.81 12 ALA B CA 1
ATOM 1269 C C . ALA B 1 12 ? 14.594 14.75 11.242 1 92.81 12 ALA B C 1
ATOM 1271 O O . ALA B 1 12 ? 14.43 14.602 12.461 1 92.81 12 ALA B O 1
ATOM 1272 N N . LYS B 1 13 ? 15.711 14.492 10.688 1 91.81 13 LYS B N 1
ATOM 1273 C CA . LYS B 1 13 ? 16.844 13.898 11.391 1 91.81 13 LYS B CA 1
ATOM 1274 C C . LYS B 1 13 ? 17.484 14.898 12.352 1 91.81 13 LYS B C 1
ATOM 1276 O O . LYS B 1 13 ? 17.719 14.578 13.516 1 91.81 13 LYS B O 1
ATOM 1281 N N . ARG B 1 14 ? 17.703 16.078 11.883 1 93.62 14 ARG B N 1
ATOM 1282 C CA . ARG B 1 14 ? 18.438 17.094 12.641 1 93.62 14 ARG B CA 1
ATOM 1283 C C . ARG B 1 14 ? 17.594 17.625 13.797 1 93.62 14 ARG B C 1
ATOM 1285 O O . ARG B 1 14 ? 18.094 17.781 14.914 1 93.62 14 ARG B O 1
ATOM 1292 N N . THR B 1 15 ? 16.328 17.938 13.562 1 93.88 15 THR B N 1
ATOM 1293 C CA . THR B 1 15 ? 15.508 18.656 14.531 1 93.88 15 THR B CA 1
ATOM 1294 C C . THR B 1 15 ? 14.734 17.688 15.422 1 93.88 15 THR B C 1
ATOM 1296 O O . THR B 1 15 ? 14.508 17.969 16.594 1 93.88 15 THR B O 1
ATOM 1299 N N . TYR B 1 16 ? 14.406 16.484 14.891 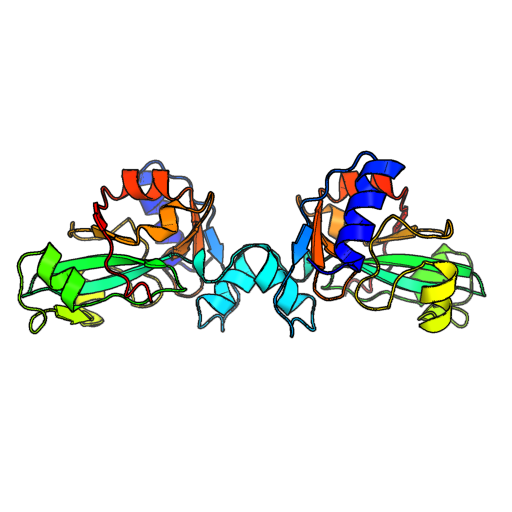1 91.94 16 TYR B N 1
ATOM 1300 C CA . TYR B 1 16 ? 13.5 15.602 15.625 1 91.94 16 TYR B CA 1
ATOM 1301 C C . TYR B 1 16 ? 14.156 14.25 15.898 1 91.94 16 TYR B C 1
ATOM 1303 O O . TYR B 1 16 ? 13.555 13.375 16.531 1 91.94 16 TYR B O 1
ATOM 1311 N N . ASP B 1 17 ? 15.359 14.031 15.453 1 91.5 17 ASP B N 1
ATOM 1312 C CA . ASP B 1 17 ? 16.062 12.758 15.57 1 91.5 17 ASP B CA 1
ATOM 1313 C C . ASP B 1 17 ? 15.25 11.617 14.984 1 91.5 17 ASP B C 1
ATOM 1315 O O . ASP B 1 17 ? 15.148 10.539 15.578 1 91.5 17 ASP B O 1
ATOM 1319 N N . LEU B 1 18 ? 14.531 11.984 13.898 1 87.75 18 LEU B N 1
ATOM 1320 C CA . LEU B 1 18 ? 13.711 11.031 13.164 1 87.75 18 LEU B CA 1
ATOM 1321 C C . LEU B 1 18 ? 14.375 10.648 11.844 1 87.75 18 LEU B C 1
ATOM 1323 O O . LEU B 1 18 ? 14.844 11.516 11.102 1 87.75 18 LEU B O 1
ATOM 1327 N N . ASP B 1 19 ? 14.594 9.352 11.617 1 86.12 19 ASP B N 1
ATOM 1328 C CA . ASP B 1 19 ? 15.055 8.867 10.32 1 86.12 19 ASP B CA 1
ATOM 1329 C C . ASP B 1 19 ? 13.891 8.32 9.492 1 86.12 19 ASP B C 1
ATOM 1331 O O . ASP B 1 19 ? 13.68 7.109 9.43 1 86.12 19 ASP B O 1
ATOM 1335 N N . PRO B 1 20 ? 13.117 9.273 8.844 1 84.06 20 PRO B N 1
ATOM 1336 C CA . PRO B 1 20 ? 11.898 8.844 8.156 1 84.06 20 PRO B CA 1
ATOM 1337 C C . PRO B 1 20 ? 12.195 7.988 6.926 1 84.06 20 PRO B C 1
ATOM 1339 O O . PRO B 1 20 ? 13.148 8.258 6.191 1 84.06 20 PRO B O 1
ATOM 1342 N N . ASP B 1 21 ? 11.508 6.902 6.754 1 74.94 21 ASP B N 1
ATOM 1343 C CA . ASP B 1 21 ? 11.523 6.145 5.504 1 74.94 21 ASP B CA 1
ATOM 1344 C C . ASP B 1 21 ? 10.695 6.844 4.426 1 74.94 21 ASP B C 1
ATOM 1346 O O . ASP B 1 21 ? 9.492 6.594 4.297 1 74.94 21 ASP B O 1
ATOM 1350 N N . VAL B 1 22 ? 11.312 7.781 3.664 1 81.19 22 VAL B N 1
ATOM 1351 C CA . VAL B 1 22 ? 10.625 8.578 2.656 1 81.19 22 VAL B CA 1
ATOM 1352 C C . VAL B 1 22 ? 10.484 7.77 1.366 1 81.19 22 VAL B C 1
ATOM 1354 O O . VAL B 1 22 ? 11.469 7.215 0.867 1 81.19 22 VAL B O 1
ATOM 1357 N N . VAL B 1 23 ? 9.219 7.68 0.92 1 72.88 23 VAL B N 1
ATOM 1358 C CA . VAL B 1 23 ? 8.914 6.988 -0.328 1 72.88 23 VAL B CA 1
ATOM 1359 C C . VAL B 1 23 ? 8.383 7.984 -1.354 1 72.88 23 VAL B C 1
ATOM 1361 O O . VAL B 1 23 ? 7.559 8.844 -1.022 1 72.88 23 VAL B O 1
ATOM 1364 N N . GLU B 1 24 ? 8.953 7.953 -2.525 1 75.44 24 GLU B N 1
ATOM 1365 C CA . GLU B 1 24 ? 8.492 8.805 -3.619 1 75.44 24 GLU B CA 1
ATOM 1366 C C . GLU B 1 24 ? 7.742 7.992 -4.672 1 75.44 24 GLU B C 1
ATOM 1368 O O . GLU B 1 24 ? 8.125 6.859 -4.977 1 75.44 24 GLU B O 1
ATOM 1373 N N . PHE B 1 25 ? 6.668 8.609 -5.047 1 65.75 25 PHE B N 1
ATOM 1374 C CA . PHE B 1 25 ? 5.867 7.98 -6.09 1 65.75 25 PHE B CA 1
ATOM 1375 C C . PHE B 1 25 ? 6.039 8.711 -7.418 1 65.75 25 PHE B C 1
ATOM 1377 O O . PHE B 1 25 ? 6.418 9.883 -7.445 1 65.75 25 PHE B O 1
ATOM 1384 N N . PRO B 1 26 ? 5.832 7.836 -8.414 1 56.75 26 PRO B N 1
ATOM 1385 C CA . PRO B 1 26 ? 5.93 8.469 -9.734 1 56.75 26 PRO B CA 1
ATOM 1386 C C . PRO B 1 26 ? 4.973 9.641 -9.898 1 56.75 26 PRO B C 1
ATOM 1388 O O . PRO B 1 26 ? 3.984 9.742 -9.164 1 56.75 26 PRO B O 1
ATOM 1391 N N . ASP B 1 27 ? 5.285 10.523 -10.836 1 57.56 27 ASP B N 1
ATOM 1392 C CA . ASP B 1 27 ? 4.477 11.688 -11.188 1 57.56 27 ASP B CA 1
ATOM 1393 C C . ASP B 1 27 ? 3.047 11.273 -11.531 1 57.56 27 ASP B C 1
ATOM 1395 O O . ASP B 1 27 ? 2.826 10.227 -12.141 1 57.56 27 ASP B O 1
ATOM 1399 N N . GLY B 1 28 ? 1.979 11.984 -11.008 1 54.94 28 GLY B N 1
ATOM 1400 C CA . GLY B 1 28 ? 0.58 11.711 -11.289 1 54.94 28 GLY B CA 1
ATOM 1401 C C . GLY B 1 28 ? -0.205 11.273 -10.07 1 54.94 28 GLY B C 1
ATOM 1402 O O . GLY B 1 28 ? -1.428 11.125 -10.133 1 54.94 28 GLY B O 1
ATOM 1403 N N . THR B 1 29 ? 0.495 10.953 -9.102 1 55 29 THR B N 1
ATOM 1404 C CA . THR B 1 29 ? -0.225 10.633 -7.875 1 55 29 THR B CA 1
ATOM 1405 C C . THR B 1 29 ? -0.914 11.875 -7.316 1 55 29 THR B C 1
ATOM 1407 O O . THR B 1 29 ? -0.254 12.773 -6.781 1 55 29 THR B O 1
ATOM 1410 N N . LYS B 1 30 ? -2.115 12.07 -7.699 1 59.53 30 LYS B N 1
ATOM 1411 C CA . LYS B 1 30 ? -2.777 13.344 -7.426 1 59.53 30 LYS B CA 1
ATOM 1412 C C . LYS B 1 30 ? -3.645 13.25 -6.172 1 59.53 30 LYS B C 1
ATOM 1414 O O . LYS B 1 30 ? -3.992 14.273 -5.578 1 59.53 30 LYS B O 1
ATOM 1419 N N . THR B 1 31 ? -3.803 11.953 -5.754 1 61.88 31 THR B N 1
ATOM 1420 C CA . THR B 1 31 ? -4.742 11.859 -4.641 1 61.88 31 THR B CA 1
ATOM 1421 C C . THR B 1 31 ? -4.191 10.953 -3.543 1 61.88 31 THR B C 1
ATOM 1423 O O . THR B 1 31 ? -3.223 10.227 -3.764 1 61.88 31 THR B O 1
ATOM 1426 N N . ALA B 1 32 ? -4.738 11.062 -2.342 1 62.75 32 ALA B N 1
ATOM 1427 C CA . ALA B 1 32 ? -4.426 10.133 -1.255 1 62.75 32 ALA B CA 1
ATOM 1428 C C . ALA B 1 32 ? -4.625 8.688 -1.691 1 62.75 32 ALA B C 1
ATOM 1430 O O . ALA B 1 32 ? -3.857 7.805 -1.302 1 62.75 32 ALA B O 1
ATOM 1431 N N . ALA B 1 33 ? -5.645 8.477 -2.451 1 61.12 33 ALA B N 1
ATOM 1432 C CA . ALA B 1 33 ? -5.941 7.141 -2.969 1 61.12 33 ALA B CA 1
ATOM 1433 C C . ALA B 1 33 ? -4.809 6.637 -3.861 1 61.12 33 ALA B C 1
ATOM 1435 O O . ALA B 1 33 ? -4.375 5.488 -3.736 1 61.12 33 ALA B O 1
ATOM 1436 N N . ASP B 1 34 ? -4.324 7.512 -4.684 1 60.44 34 ASP B N 1
ATOM 1437 C CA . ASP B 1 34 ? -3.201 7.164 -5.551 1 60.44 34 ASP B CA 1
ATOM 1438 C C . ASP B 1 34 ? -1.945 6.879 -4.727 1 60.44 34 ASP B C 1
ATOM 1440 O O . ASP B 1 34 ? -1.223 5.918 -5.004 1 60.44 34 ASP B O 1
ATOM 1444 N N . ALA B 1 35 ? -1.683 7.742 -3.748 1 59.94 35 ALA B N 1
ATOM 1445 C CA . ALA B 1 35 ? -0.513 7.59 -2.885 1 59.94 35 ALA B CA 1
ATOM 1446 C C . ALA B 1 35 ? -0.557 6.266 -2.131 1 59.94 35 ALA B C 1
ATOM 1448 O O . ALA B 1 35 ? 0.439 5.539 -2.08 1 59.94 35 ALA B O 1
ATOM 1449 N N . ALA B 1 36 ? -1.705 6.059 -1.519 1 61.75 36 ALA B N 1
ATOM 1450 C CA . ALA B 1 36 ? -1.871 4.805 -0.785 1 61.75 36 ALA B CA 1
ATOM 1451 C C . ALA B 1 36 ? -1.534 3.604 -1.665 1 61.75 36 ALA B C 1
ATOM 1453 O O . ALA B 1 36 ? -0.833 2.688 -1.233 1 61.75 36 ALA B O 1
ATOM 1454 N N . ALA B 1 37 ? -2.043 3.672 -2.793 1 58.47 37 ALA B N 1
ATOM 1455 C CA . ALA B 1 37 ? -1.824 2.592 -3.752 1 58.47 37 ALA B CA 1
ATOM 1456 C C . ALA B 1 37 ? -0.34 2.428 -4.066 1 58.47 37 ALA B C 1
ATOM 1458 O O . ALA B 1 37 ? 0.144 1.307 -4.246 1 58.47 37 ALA B O 1
ATOM 1459 N N . ALA B 1 38 ? 0.354 3.607 -4.039 1 55.84 38 ALA B N 1
ATOM 1460 C CA . ALA B 1 38 ? 1.766 3.605 -4.414 1 55.84 38 ALA B CA 1
ATOM 1461 C C . ALA B 1 38 ? 2.643 3.162 -3.248 1 55.84 38 ALA B C 1
ATOM 1463 O O . ALA B 1 38 ? 3.727 2.611 -3.453 1 55.84 38 ALA B O 1
ATOM 1464 N N . ILE B 1 39 ? 2.428 3.604 -1.981 1 56.69 39 ILE B N 1
ATOM 1465 C CA . ILE B 1 39 ? 3.273 3.449 -0.802 1 56.69 39 ILE B CA 1
ATOM 1466 C C . ILE B 1 39 ? 3.447 1.967 -0.482 1 56.69 39 ILE B C 1
ATOM 1468 O O . ILE B 1 39 ? 4.547 1.521 -0.149 1 56.69 39 ILE B O 1
ATOM 1472 N N . GLY B 1 40 ? 2.539 1.166 -0.344 1 55.75 40 GLY B N 1
ATOM 1473 C CA . GLY B 1 40 ? 2.869 -0.111 0.268 1 55.75 40 GLY B CA 1
ATOM 1474 C C . GLY B 1 40 ? 3.26 -1.173 -0.742 1 55.75 40 GLY B C 1
ATOM 1475 O O . GLY B 1 40 ? 4.062 -2.059 -0.44 1 55.75 40 GLY B O 1
ATOM 1476 N N . CYS B 1 41 ? 2.555 -1.298 -1.571 1 62.31 41 CYS B N 1
ATOM 1477 C CA . CYS B 1 41 ? 2.746 -2.398 -2.51 1 62.31 41 CYS B CA 1
ATOM 1478 C C . CYS B 1 41 ? 2.869 -1.882 -3.938 1 62.31 41 CYS B C 1
ATOM 1480 O O . CYS B 1 41 ? 2.018 -1.122 -4.402 1 62.31 41 CYS B O 1
ATOM 1482 N N . THR B 1 42 ? 4.234 -1.946 -4.414 1 63.78 42 THR B N 1
ATOM 1483 C CA . THR B 1 42 ? 4.355 -1.689 -5.848 1 63.78 42 THR B CA 1
ATOM 1484 C C . THR B 1 42 ? 3.781 -2.848 -6.656 1 63.78 42 THR B C 1
ATOM 1486 O O . THR B 1 42 ? 3.58 -3.943 -6.125 1 63.78 42 THR B O 1
ATOM 1489 N N . GLU B 1 43 ? 3.463 -2.502 -7.875 1 74.44 43 GLU B N 1
ATOM 1490 C CA . GLU B 1 43 ? 3.02 -3.551 -8.789 1 74.44 43 GLU B CA 1
ATOM 1491 C C . GLU B 1 43 ? 3.996 -4.723 -8.797 1 74.44 43 GLU B C 1
ATOM 1493 O O . GLU B 1 43 ? 3.584 -5.883 -8.883 1 74.44 43 GLU B O 1
ATOM 1498 N N . ALA B 1 44 ? 5.285 -4.375 -8.641 1 80.75 44 ALA B N 1
ATOM 1499 C CA . ALA B 1 44 ? 6.344 -5.379 -8.703 1 80.75 44 ALA B CA 1
ATOM 1500 C C . ALA B 1 44 ? 6.293 -6.309 -7.492 1 80.75 44 ALA B C 1
ATOM 1502 O O . ALA B 1 44 ? 6.84 -7.41 -7.527 1 80.75 44 ALA B O 1
ATOM 1503 N N . GLN B 1 45 ? 5.629 -5.832 -6.477 1 83.25 45 GLN B N 1
ATOM 1504 C CA . GLN B 1 45 ? 5.547 -6.625 -5.258 1 83.25 45 GLN B CA 1
ATOM 1505 C C . GLN B 1 45 ? 4.297 -7.5 -5.254 1 83.25 45 GLN B C 1
ATOM 1507 O O . GLN B 1 45 ? 4.098 -8.305 -4.336 1 83.25 45 GLN B O 1
ATOM 1512 N N . ILE B 1 46 ? 3.463 -7.246 -6.227 1 83.38 46 ILE B N 1
ATOM 1513 C CA . ILE B 1 46 ? 2.328 -8.148 -6.395 1 83.38 46 ILE B CA 1
ATOM 1514 C C . ILE B 1 46 ? 2.787 -9.438 -7.074 1 83.38 46 ILE B C 1
ATOM 1516 O O . ILE B 1 46 ? 3.328 -9.398 -8.18 1 83.38 46 ILE B O 1
ATOM 1520 N N . ALA B 1 47 ? 2.633 -10.547 -6.418 1 91.44 47 ALA B N 1
ATOM 1521 C CA . ALA B 1 47 ? 3.006 -11.859 -6.941 1 91.44 47 ALA B CA 1
ATOM 1522 C C . ALA B 1 47 ? 1.788 -12.602 -7.488 1 91.44 47 ALA B C 1
ATOM 1524 O O . ALA B 1 47 ? 0.942 -13.062 -6.723 1 91.44 47 ALA B O 1
ATOM 1525 N N . SER B 1 48 ? 1.719 -12.734 -8.789 1 91.62 48 SER B N 1
ATOM 1526 C CA . SER B 1 48 ? 0.616 -13.438 -9.438 1 91.62 48 SER B CA 1
ATOM 1527 C C . SER B 1 48 ? 0.978 -14.891 -9.719 1 91.62 48 SER B C 1
ATOM 1529 O O . SER B 1 48 ? 2.049 -15.18 -10.258 1 91.62 48 SER B O 1
ATOM 1531 N N . SER B 1 49 ? 0.094 -15.812 -9.289 1 96.12 49 SER B N 1
ATOM 1532 C CA . SER B 1 49 ? 0.217 -17.203 -9.703 1 96.12 49 SER B CA 1
ATOM 1533 C C . SER B 1 49 ? -0.441 -17.438 -11.055 1 96.12 49 SER B C 1
ATOM 1535 O O . SER B 1 49 ? -1.663 -17.578 -11.148 1 96.12 49 SER B O 1
ATOM 1537 N N . LEU B 1 50 ? 0.366 -17.5 -12.078 1 95.94 50 LEU B N 1
ATOM 1538 C CA . LEU B 1 50 ? -0.097 -17.781 -13.43 1 95.94 50 LEU B CA 1
ATOM 1539 C C . LEU B 1 50 ? 0.056 -19.266 -13.758 1 95.94 50 LEU B C 1
ATOM 1541 O O . LEU B 1 50 ? 1.068 -19.891 -13.414 1 95.94 50 LEU B O 1
ATOM 1545 N N . VAL B 1 51 ? -0.96 -19.812 -14.422 1 98 51 VAL B N 1
ATOM 1546 C CA . VAL B 1 51 ? -0.914 -21.234 -14.703 1 98 51 VAL B CA 1
ATOM 1547 C C . VAL B 1 51 ? -0.715 -21.469 -16.203 1 98 51 VAL B C 1
ATOM 1549 O O . VAL B 1 51 ? -1.465 -20.922 -17.016 1 98 51 VAL B O 1
ATOM 1552 N N . PHE B 1 52 ? 0.282 -22.203 -16.531 1 97.94 52 PHE B N 1
ATOM 1553 C CA . PHE B 1 52 ? 0.604 -22.531 -17.906 1 97.94 52 PHE B CA 1
ATOM 1554 C C . PHE B 1 52 ? 0.437 -24.031 -18.172 1 97.94 52 PHE B C 1
ATOM 1556 O O . PHE B 1 52 ? 0.537 -24.828 -17.25 1 97.94 52 PHE B O 1
ATOM 1563 N N . ASP B 1 53 ? 0.119 -24.328 -19.391 1 98.31 53 ASP B N 1
ATOM 1564 C CA . ASP B 1 53 ? 0.234 -25.688 -19.938 1 98.31 53 ASP B CA 1
ATOM 1565 C C . ASP B 1 53 ? 1.541 -25.859 -20.703 1 98.31 53 ASP B C 1
ATOM 1567 O O . ASP B 1 53 ? 1.748 -25.219 -21.75 1 98.31 53 ASP B O 1
ATOM 1571 N N . VAL B 1 54 ? 2.434 -26.641 -20.125 1 98 54 VAL B N 1
ATOM 1572 C CA . VAL B 1 54 ? 3.713 -26.938 -20.766 1 98 54 VAL B CA 1
ATOM 1573 C C . VAL B 1 54 ? 3.721 -28.391 -21.25 1 98 54 VAL B C 1
ATOM 1575 O O . VAL B 1 54 ? 4.02 -29.312 -20.484 1 98 54 VAL B O 1
ATOM 1578 N N . ASP B 1 55 ? 3.389 -28.547 -22.547 1 97.44 55 ASP B N 1
ATOM 1579 C CA . ASP B 1 55 ? 3.355 -29.859 -23.172 1 97.44 55 ASP B CA 1
ATOM 1580 C C . ASP B 1 55 ? 2.436 -30.812 -22.406 1 97.44 55 ASP B C 1
ATOM 1582 O O . ASP B 1 55 ? 2.828 -31.922 -22.062 1 97.44 55 ASP B O 1
ATOM 1586 N N . GLY B 1 56 ? 1.337 -30.297 -21.938 1 96.94 56 GLY B N 1
ATOM 1587 C CA . GLY B 1 56 ? 0.314 -31.109 -21.297 1 96.94 56 GLY B CA 1
ATOM 1588 C C . GLY B 1 56 ? 0.419 -31.109 -19.781 1 96.94 56 GLY B C 1
ATOM 1589 O O . GLY B 1 56 ? -0.458 -31.641 -19.094 1 96.94 56 GLY B O 1
ATOM 1590 N N . VAL B 1 57 ? 1.455 -30.547 -19.266 1 97 57 VAL B N 1
ATOM 1591 C CA . VAL B 1 57 ? 1.675 -30.484 -17.828 1 97 57 VAL B CA 1
ATOM 1592 C C . VAL B 1 57 ? 1.394 -29.078 -17.312 1 97 57 VAL B C 1
ATOM 1594 O O . VAL B 1 57 ? 1.884 -28.094 -17.875 1 97 57 VAL B O 1
ATOM 1597 N N . LEU B 1 58 ? 0.552 -29.016 -16.266 1 98.31 58 LEU B N 1
ATOM 1598 C CA . LEU B 1 58 ? 0.283 -27.703 -15.672 1 98.31 58 LEU B CA 1
ATOM 1599 C C . LEU B 1 58 ? 1.46 -27.25 -14.812 1 98.31 58 LEU B C 1
ATOM 1601 O O . LEU B 1 58 ? 2.012 -28.031 -14.039 1 98.31 58 LEU B O 1
ATOM 1605 N N . VAL B 1 59 ? 1.849 -26 -15 1 98.19 59 VAL B N 1
ATOM 1606 C CA . VAL B 1 59 ? 2.916 -25.359 -14.242 1 98.19 59 VAL B CA 1
ATOM 1607 C C . VAL B 1 59 ? 2.424 -24.031 -13.68 1 98.19 59 VAL B C 1
ATOM 1609 O O . VAL B 1 59 ? 1.834 -23.219 -14.398 1 98.19 59 VAL B O 1
ATOM 1612 N N . VAL B 1 60 ? 2.598 -23.828 -12.359 1 98.25 60 VAL B N 1
ATOM 1613 C CA . VAL B 1 60 ? 2.283 -22.547 -11.75 1 98.25 60 VAL B CA 1
ATOM 1614 C C . VAL B 1 60 ? 3.529 -21.656 -11.734 1 98.25 60 VAL B C 1
ATOM 1616 O O . VAL B 1 60 ? 4.586 -22.078 -11.258 1 98.25 60 VAL B O 1
ATOM 1619 N N . CYS B 1 61 ? 3.408 -20.469 -12.312 1 97.81 61 CYS B N 1
ATOM 1620 C CA . CYS B 1 61 ? 4.473 -19.469 -12.328 1 97.81 61 CYS B CA 1
ATOM 1621 C C . CYS B 1 61 ? 4.129 -18.297 -11.414 1 97.81 61 CYS B C 1
ATOM 1623 O O . CYS B 1 61 ? 3.246 -17.5 -11.734 1 97.81 61 CYS B O 1
ATOM 1625 N N . ILE B 1 62 ? 4.785 -18.203 -10.305 1 97.31 62 ILE B N 1
ATOM 1626 C CA . ILE B 1 62 ? 4.633 -17.031 -9.445 1 97.31 62 ILE B CA 1
ATOM 1627 C C . ILE B 1 62 ? 5.441 -15.867 -10.016 1 97.31 62 ILE B C 1
ATOM 1629 O O . ILE B 1 62 ? 6.672 -15.891 -10.008 1 97.31 62 ILE B O 1
ATOM 1633 N N . THR B 1 63 ? 4.727 -14.852 -10.453 1 94.88 63 THR B N 1
ATOM 1634 C CA . THR B 1 63 ? 5.336 -13.828 -11.305 1 94.88 63 THR B CA 1
ATOM 1635 C C . THR B 1 63 ? 5.051 -12.43 -10.758 1 94.88 63 THR B C 1
ATOM 1637 O O . THR B 1 63 ? 3.922 -12.133 -10.359 1 94.88 63 THR B O 1
ATOM 1640 N N . SER B 1 64 ? 6.121 -11.68 -10.703 1 90.75 64 SER B N 1
ATOM 1641 C CA . SER B 1 64 ? 5.941 -10.281 -10.344 1 90.75 64 SER B CA 1
ATOM 1642 C C . SER B 1 64 ? 4.961 -9.594 -11.281 1 90.75 64 SER B C 1
ATOM 1644 O O . SER B 1 64 ? 4.992 -9.812 -12.492 1 90.75 64 SER B O 1
ATOM 1646 N N . GLY B 1 65 ? 4.117 -8.781 -10.703 1 86.56 65 GLY B N 1
ATOM 1647 C CA . GLY B 1 65 ? 3.164 -8.008 -11.477 1 86.56 65 GLY B CA 1
ATOM 1648 C C . GLY B 1 65 ? 3.826 -7.082 -12.484 1 86.56 65 GLY B C 1
ATOM 1649 O O . GLY B 1 65 ? 3.189 -6.645 -13.445 1 86.56 65 GLY B O 1
ATOM 1650 N N . ALA B 1 66 ? 5.035 -6.777 -12.32 1 81.44 66 ALA B N 1
ATOM 1651 C CA . ALA B 1 66 ? 5.777 -5.902 -13.227 1 81.44 66 ALA B CA 1
ATOM 1652 C C . ALA B 1 66 ? 6.328 -6.684 -14.414 1 81.44 66 ALA B C 1
ATOM 1654 O O . ALA B 1 66 ? 6.859 -6.094 -15.359 1 81.44 66 ALA B O 1
ATOM 1655 N N . ASN B 1 67 ? 6.227 -8.062 -14.336 1 87.62 67 ASN B N 1
ATOM 1656 C CA . ASN B 1 67 ? 6.871 -8.898 -15.344 1 87.62 67 ASN B CA 1
ATOM 1657 C C . ASN B 1 67 ? 5.863 -9.789 -16.062 1 87.62 67 ASN B C 1
ATOM 1659 O O . ASN B 1 67 ? 4.754 -10 -15.57 1 87.62 67 ASN B O 1
ATOM 1663 N N . ASN B 1 68 ? 6.277 -10.141 -17.266 1 89.94 68 ASN B N 1
ATOM 1664 C CA . ASN B 1 68 ? 5.59 -11.195 -18.016 1 89.94 68 ASN B CA 1
ATOM 1665 C C . ASN B 1 68 ? 6.434 -12.469 -18.094 1 89.94 68 ASN B C 1
ATOM 1667 O O . ASN B 1 68 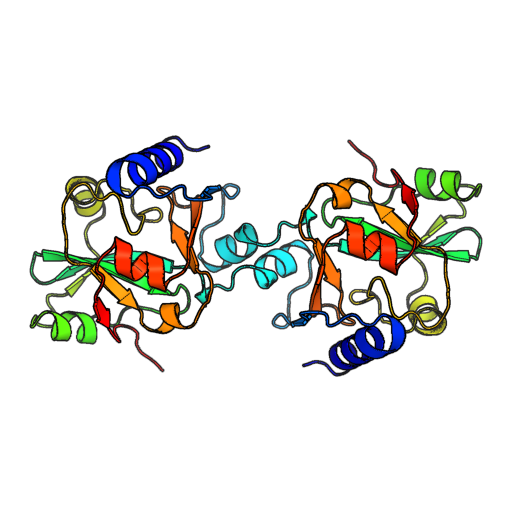? 7.664 -12.398 -18.047 1 89.94 68 ASN B O 1
ATOM 1671 N N . VAL B 1 69 ? 5.711 -13.5 -18.234 1 93.69 69 VAL B N 1
ATOM 1672 C CA . VAL B 1 69 ? 6.43 -14.758 -18.359 1 93.69 69 VAL B CA 1
ATOM 1673 C C . VAL B 1 69 ? 6.93 -14.922 -19.797 1 93.69 69 VAL B C 1
ATOM 1675 O O . VAL B 1 69 ? 6.184 -14.695 -20.75 1 93.69 69 VAL B O 1
ATOM 1678 N N . ASP B 1 70 ? 8.211 -15.234 -19.938 1 94 70 ASP B N 1
ATOM 1679 C CA . ASP B 1 70 ? 8.781 -15.633 -21.219 1 94 70 ASP B CA 1
ATOM 1680 C C . ASP B 1 70 ? 8.508 -17.109 -21.5 1 94 70 ASP B C 1
ATOM 1682 O O . ASP B 1 70 ? 9.172 -17.984 -20.953 1 94 70 ASP B O 1
ATOM 1686 N N . GLU B 1 71 ? 7.652 -17.344 -22.422 1 94.56 71 GLU B N 1
ATOM 1687 C CA . GLU B 1 71 ? 7.227 -18.719 -22.688 1 94.56 71 GLU B CA 1
ATOM 1688 C C . GLU B 1 71 ? 8.375 -19.562 -23.234 1 94.56 71 GLU B C 1
ATOM 1690 O O . GLU B 1 71 ? 8.445 -20.766 -22.984 1 94.56 71 GLU B O 1
ATOM 1695 N N . THR B 1 72 ? 9.25 -18.891 -24 1 94.56 72 THR B N 1
ATOM 1696 C CA . THR B 1 72 ? 10.422 -19.609 -24.5 1 94.56 72 THR B CA 1
ATOM 1697 C C . THR B 1 72 ? 11.312 -20.047 -23.344 1 94.56 72 THR B C 1
ATOM 1699 O O . THR B 1 72 ? 11.719 -21.219 -23.266 1 94.56 72 THR B O 1
ATOM 1702 N N . ALA B 1 73 ? 11.547 -19.156 -22.438 1 94.19 73 ALA B N 1
ATOM 1703 C CA . ALA B 1 73 ? 12.375 -19.469 -21.266 1 94.19 73 ALA B CA 1
ATOM 1704 C C . ALA B 1 73 ? 11.727 -20.547 -20.406 1 94.19 73 ALA B C 1
ATOM 1706 O O . ALA B 1 73 ? 12.406 -21.438 -19.891 1 94.19 73 ALA B O 1
ATOM 1707 N N . LEU B 1 74 ? 10.461 -20.453 -20.234 1 95.88 74 LEU B N 1
ATOM 1708 C CA . LEU B 1 74 ? 9.727 -21.438 -19.453 1 95.88 74 LEU B CA 1
ATOM 1709 C C . LEU B 1 74 ? 9.805 -22.812 -20.109 1 95.88 74 LEU B C 1
ATOM 1711 O O . LEU B 1 74 ? 10.07 -23.812 -19.438 1 95.88 74 LEU B O 1
ATOM 1715 N N . GLY B 1 75 ? 9.523 -22.828 -21.422 1 96.19 75 GLY B N 1
ATOM 1716 C CA . GLY B 1 75 ? 9.68 -24.062 -22.172 1 96.19 75 GLY B CA 1
ATOM 1717 C C . GLY B 1 75 ? 11.055 -24.688 -22.016 1 96.19 75 GLY B C 1
ATOM 1718 O O . GLY B 1 75 ? 11.188 -25.875 -21.75 1 96.19 75 GLY B O 1
ATOM 1719 N N . ASP B 1 76 ? 12.102 -23.844 -22.141 1 95 76 ASP B N 1
ATOM 1720 C CA . ASP B 1 76 ? 13.484 -24.312 -22.031 1 95 76 ASP B CA 1
ATOM 1721 C C . ASP B 1 76 ? 13.734 -24.953 -20.672 1 95 76 ASP B C 1
ATOM 1723 O O . ASP B 1 76 ? 14.391 -25.984 -20.578 1 95 76 ASP B O 1
ATOM 1727 N N . TYR B 1 77 ? 13.188 -24.359 -19.703 1 94.88 77 TYR B N 1
ATOM 1728 C CA . TYR B 1 77 ? 13.398 -24.875 -18.344 1 94.88 77 TYR B CA 1
ATOM 1729 C C . TYR B 1 77 ? 12.82 -26.266 -18.203 1 94.88 77 TYR B C 1
ATOM 1731 O O . TYR B 1 77 ? 13.398 -27.125 -17.516 1 94.88 77 TYR B O 1
ATOM 1739 N N . PHE B 1 78 ? 11.758 -26.547 -18.812 1 96.19 78 PHE B N 1
ATOM 1740 C CA . PHE B 1 78 ? 11.086 -27.828 -18.672 1 96.19 78 PHE B CA 1
ATOM 1741 C C . PHE B 1 78 ? 11.414 -28.734 -19.844 1 96.19 78 PHE B C 1
ATOM 1743 O O . PHE B 1 78 ? 10.773 -29.781 -20.047 1 96.19 78 PHE B O 1
ATOM 1750 N N . GLU B 1 79 ? 12.398 -28.312 -20.625 1 96.38 79 GLU B N 1
ATOM 1751 C CA . GLU B 1 79 ? 12.859 -29.094 -21.766 1 96.38 79 GLU B CA 1
ATOM 1752 C C . GLU B 1 79 ? 11.711 -29.422 -22.719 1 96.38 79 GLU B C 1
ATOM 1754 O O . GLU B 1 79 ? 11.555 -30.562 -23.141 1 96.38 79 GLU B O 1
ATOM 1759 N N . SER B 1 80 ? 10.875 -28.391 -22.969 1 96.62 80 SER B N 1
ATOM 1760 C CA . SER B 1 80 ? 9.75 -28.438 -23.891 1 96.62 80 SER B CA 1
ATOM 1761 C C . SER B 1 80 ? 9.836 -27.312 -24.922 1 96.62 80 SER B C 1
ATOM 1763 O O . SER B 1 80 ? 10.305 -26.219 -24.609 1 96.62 80 SER B O 1
ATOM 1765 N N . PRO B 1 81 ? 9.43 -27.625 -26.188 1 95.19 81 PRO B N 1
ATOM 1766 C CA . PRO B 1 81 ? 9.43 -26.531 -27.172 1 95.19 81 PRO B CA 1
ATOM 1767 C C . PRO B 1 81 ? 8.508 -25.391 -26.781 1 95.19 81 PRO B C 1
ATOM 1769 O O . PRO B 1 81 ? 7.441 -25.609 -26.203 1 95.19 81 PRO B O 1
ATOM 1772 N N . ALA B 1 82 ? 8.961 -24.188 -27.062 1 92.69 82 ALA B N 1
ATOM 1773 C CA . ALA B 1 82 ? 8.18 -22.984 -26.75 1 92.69 82 ALA B CA 1
ATOM 1774 C C . ALA B 1 82 ? 6.766 -23.094 -27.312 1 92.69 82 ALA B C 1
ATOM 1776 O O . ALA B 1 82 ? 5.812 -22.594 -26.719 1 92.69 82 ALA B O 1
ATOM 1777 N N . SER B 1 83 ? 6.629 -23.812 -28.391 1 95.75 83 SER B N 1
ATOM 1778 C CA . SER B 1 83 ? 5.348 -23.953 -29.078 1 95.75 83 SER B CA 1
ATOM 1779 C C . SER B 1 83 ? 4.375 -24.797 -28.25 1 95.75 83 SER B C 1
ATOM 1781 O O . SER B 1 83 ? 3.172 -24.797 -28.516 1 95.75 83 SER B O 1
ATOM 1783 N N . SER B 1 84 ? 4.895 -25.469 -27.281 1 97.06 84 SER B N 1
ATOM 1784 C CA . SER B 1 84 ? 4.047 -26.312 -26.453 1 97.06 84 SER B CA 1
ATOM 1785 C C . SER B 1 84 ? 3.715 -25.641 -25.125 1 97.06 84 SER B C 1
ATOM 1787 O O . SER B 1 84 ? 3.16 -26.266 -24.219 1 97.06 84 SER B O 1
ATOM 1789 N N . VAL B 1 85 ? 4.086 -24.406 -25.031 1 97.25 85 VAL B N 1
ATOM 1790 C CA . VAL B 1 85 ? 3.811 -23.625 -23.828 1 97.25 85 VAL B CA 1
ATOM 1791 C C . VAL B 1 85 ? 2.688 -22.625 -24.109 1 97.25 85 VAL B C 1
ATOM 1793 O O . VAL B 1 85 ? 2.758 -21.844 -25.062 1 97.25 85 VAL B O 1
ATOM 1796 N N . GLU B 1 86 ? 1.603 -22.656 -23.344 1 97 86 GLU B N 1
ATOM 1797 C CA . GLU B 1 86 ? 0.5 -21.703 -23.453 1 97 86 GLU B CA 1
ATOM 1798 C C . GLU B 1 86 ? -0.189 -21.516 -22.109 1 97 86 GLU B C 1
ATOM 1800 O O . GLU B 1 86 ? -0.056 -22.344 -21.203 1 97 86 GLU B O 1
ATOM 1805 N N . MET B 1 87 ? -0.887 -20.422 -21.969 1 96.69 87 MET B N 1
ATOM 1806 C CA . MET B 1 87 ? -1.7 -20.25 -20.781 1 96.69 87 MET B CA 1
ATOM 1807 C C . MET B 1 87 ? -2.742 -21.359 -20.656 1 96.69 87 MET B C 1
ATOM 1809 O O . MET B 1 87 ? -3.357 -21.75 -21.656 1 96.69 87 MET B O 1
ATOM 1813 N N . ALA B 1 88 ? -2.883 -21.828 -19.438 1 97.69 88 ALA B N 1
ATOM 1814 C CA . ALA B 1 88 ? -3.801 -22.953 -19.219 1 97.69 88 ALA B CA 1
ATOM 1815 C C . ALA B 1 88 ? -5.254 -22.5 -19.359 1 97.69 88 ALA B C 1
ATOM 1817 O O . ALA B 1 88 ? -5.574 -21.344 -19.062 1 97.69 88 ALA B O 1
ATOM 1818 N N . ASP B 1 89 ? -6.117 -23.438 -19.766 1 96.62 89 ASP B N 1
ATOM 1819 C CA . ASP B 1 89 ? -7.559 -23.219 -19.859 1 96.62 89 ASP B CA 1
ATOM 1820 C C . ASP B 1 89 ? -8.172 -22.969 -18.484 1 96.62 89 ASP B C 1
ATOM 1822 O O . ASP B 1 89 ? -7.887 -23.688 -17.531 1 96.62 89 ASP B O 1
ATOM 1826 N N . PRO B 1 90 ? -9.008 -21.969 -18.406 1 96.19 90 PRO B N 1
ATOM 1827 C CA . PRO B 1 90 ? -9.609 -21.641 -17.109 1 96.19 90 PRO B CA 1
ATOM 1828 C C . PRO B 1 90 ? -10.344 -22.812 -16.484 1 96.19 90 PRO B C 1
ATOM 1830 O O . PRO B 1 90 ? -10.297 -23 -15.266 1 96.19 90 PRO B O 1
ATOM 1833 N N . ASP B 1 91 ? -11.023 -23.578 -17.281 1 96.94 91 ASP B N 1
ATOM 1834 C CA . ASP B 1 91 ? -11.719 -24.75 -16.75 1 96.94 91 ASP B CA 1
ATOM 1835 C C . ASP B 1 91 ? -10.734 -25.781 -16.219 1 96.94 91 ASP B C 1
ATOM 1837 O O . ASP B 1 91 ? -10.977 -26.406 -15.18 1 96.94 91 ASP B O 1
ATOM 1841 N N . ARG B 1 92 ? -9.68 -25.969 -16.922 1 97.06 92 ARG B N 1
ATOM 1842 C CA . ARG B 1 92 ? -8.648 -26.906 -16.469 1 97.06 92 ARG B CA 1
ATOM 1843 C C . ARG B 1 92 ? -8.016 -26.422 -15.172 1 97.06 92 ARG B C 1
ATOM 1845 O O . ARG B 1 92 ? -7.734 -27.219 -14.281 1 97.06 92 ARG B O 1
ATOM 1852 N N . ILE B 1 93 ? -7.797 -25.141 -15.055 1 97.38 93 ILE B N 1
ATOM 1853 C CA . ILE B 1 93 ? -7.258 -24.562 -13.828 1 97.38 93 ILE B CA 1
ATOM 1854 C C . ILE B 1 93 ? -8.211 -24.828 -12.664 1 97.38 93 ILE B C 1
ATOM 1856 O O . ILE B 1 93 ? -7.797 -25.328 -11.617 1 97.38 93 ILE B O 1
ATOM 1860 N N . ARG B 1 94 ? -9.43 -24.562 -12.891 1 96.62 94 ARG B N 1
ATOM 1861 C CA . ARG B 1 94 ? -10.43 -24.766 -11.852 1 96.62 94 ARG B CA 1
ATOM 1862 C C . ARG B 1 94 ? -10.484 -26.219 -11.414 1 96.62 94 ARG B C 1
ATOM 1864 O O . ARG B 1 94 ? -10.508 -26.516 -10.219 1 96.62 94 ARG B O 1
ATOM 1871 N N . GLU B 1 95 ? -10.469 -27.109 -12.32 1 97.06 95 GLU B N 1
ATOM 1872 C CA . GLU B 1 95 ? -10.609 -28.531 -12.047 1 97.06 95 GLU B CA 1
ATOM 1873 C C . GLU B 1 95 ? -9.344 -29.109 -11.406 1 97.06 95 GLU B C 1
ATOM 1875 O O . GLU B 1 95 ? -9.414 -29.875 -10.461 1 97.06 95 GLU B O 1
ATOM 1880 N N . ALA B 1 96 ? -8.203 -28.719 -11.828 1 97.31 96 ALA B N 1
ATOM 1881 C CA . ALA B 1 96 ? -6.945 -29.328 -11.406 1 97.31 96 ALA B CA 1
ATOM 1882 C C . ALA B 1 96 ? -6.34 -28.578 -10.227 1 97.31 96 ALA B C 1
ATOM 1884 O O . ALA B 1 96 ? -5.785 -29.188 -9.312 1 97.31 96 ALA B O 1
ATOM 1885 N N . ILE B 1 97 ? -6.414 -27.266 -10.266 1 97 97 ILE B N 1
ATOM 1886 C CA . ILE B 1 97 ? -5.762 -26.438 -9.258 1 97 97 ILE B CA 1
ATOM 1887 C C . ILE B 1 97 ? -6.75 -26.094 -8.148 1 97 97 ILE B C 1
ATOM 1889 O O . ILE B 1 97 ? -6.371 -25.969 -6.98 1 97 97 ILE B O 1
ATOM 1893 N N . GLY B 1 98 ? -8.055 -25.906 -8.57 1 96.88 98 GLY B N 1
ATOM 1894 C CA . GLY B 1 98 ? -9.078 -25.719 -7.551 1 96.88 98 GLY B CA 1
ATOM 1895 C C . GLY B 1 98 ? -9.453 -24.266 -7.336 1 96.88 98 GLY B C 1
ATOM 1896 O O . GLY B 1 98 ? -10.18 -23.938 -6.398 1 96.88 98 GLY B O 1
ATOM 1897 N N . TRP B 1 99 ? -8.898 -23.359 -8.141 1 95.88 99 TRP B N 1
ATOM 1898 C CA . TRP B 1 99 ? -9.164 -21.938 -8.016 1 95.88 99 TRP B CA 1
ATOM 1899 C C . TRP B 1 99 ? -9.531 -21.328 -9.367 1 95.88 99 TRP B C 1
ATOM 1901 O O . TRP B 1 99 ? -9.289 -21.938 -10.414 1 95.88 99 TRP B O 1
ATOM 1911 N N . VAL B 1 100 ? -10.117 -20.172 -9.32 1 91.62 100 VAL B N 1
ATOM 1912 C CA . VAL B 1 100 ? -10.469 -19.469 -10.547 1 91.62 100 VAL B CA 1
ATOM 1913 C C . VAL B 1 100 ? -9.344 -18.516 -10.945 1 91.62 100 VAL B C 1
ATOM 1915 O O . VAL B 1 100 ? -8.648 -17.984 -10.086 1 91.62 100 VAL B O 1
ATOM 1918 N N . ILE B 1 101 ? -9.234 -18.344 -12.242 1 89.94 101 ILE B N 1
ATOM 1919 C CA . ILE B 1 101 ? -8.227 -17.438 -12.789 1 89.94 101 ILE B CA 1
ATOM 1920 C C . ILE B 1 101 ? -8.391 -16.047 -12.172 1 89.94 101 ILE B C 1
ATOM 1922 O O . ILE B 1 101 ? -9.508 -15.555 -12.016 1 89.94 101 ILE B O 1
ATOM 1926 N N . GLY B 1 102 ? -7.277 -15.391 -11.812 1 84.62 102 GLY B N 1
ATOM 1927 C CA . GLY B 1 102 ? -7.281 -14.086 -11.18 1 84.62 102 GLY B CA 1
ATOM 1928 C C . GLY B 1 102 ? -7.129 -14.148 -9.672 1 84.62 102 GLY B C 1
ATOM 1929 O O . GLY B 1 102 ? -6.734 -13.172 -9.039 1 84.62 102 GLY B O 1
ATOM 1930 N N . GLY B 1 103 ? -7.414 -15.328 -9.062 1 90.25 103 GLY B N 1
ATOM 1931 C CA . GLY B 1 103 ? -7.355 -15.477 -7.617 1 90.25 103 GLY B CA 1
ATOM 1932 C C . GLY B 1 103 ? -6.57 -16.703 -7.176 1 90.25 103 GLY B C 1
ATOM 1933 O O . GLY B 1 103 ? -6.691 -17.141 -6.031 1 90.25 103 GLY B O 1
ATOM 1934 N N . VAL B 1 104 ? -5.801 -17.281 -8.078 1 94.88 104 VAL B N 1
ATOM 1935 C CA . VAL B 1 104 ? -5.066 -18.5 -7.762 1 94.88 104 VAL B CA 1
ATOM 1936 C C . VAL B 1 104 ? -3.971 -18.188 -6.742 1 94.88 104 VAL B C 1
ATOM 1938 O O . VAL B 1 104 ? -3.045 -17.422 -7.027 1 94.88 104 VAL B O 1
ATOM 1941 N N . PRO B 1 105 ? -4.098 -18.766 -5.527 1 96.5 105 PRO B N 1
ATOM 1942 C CA . PRO B 1 105 ? -2.994 -18.594 -4.578 1 96.5 105 PRO B CA 1
ATOM 1943 C C . PRO B 1 105 ? -1.771 -19.438 -4.945 1 96.5 105 PRO B C 1
ATOM 1945 O O . PRO B 1 105 ? -1.878 -20.375 -5.734 1 96.5 105 PRO B O 1
ATOM 1948 N N . PRO B 1 106 ? -0.619 -19.031 -4.371 1 97.38 106 PRO B N 1
ATOM 1949 C CA . PRO B 1 106 ? 0.594 -19.797 -4.668 1 97.38 106 PRO B CA 1
ATOM 1950 C C . PRO B 1 106 ? 0.612 -21.172 -3.975 1 97.38 106 PRO B C 1
ATOM 1952 O O . PRO B 1 106 ? 1.434 -22.016 -4.312 1 97.38 106 PRO B O 1
ATOM 1955 N N . ILE B 1 107 ? -0.228 -21.422 -2.965 1 96.62 107 ILE B N 1
ATOM 1956 C CA . ILE B 1 107 ? -0.341 -22.688 -2.24 1 96.62 107 ILE B CA 1
ATOM 1957 C C . ILE B 1 107 ? -1.806 -23.109 -2.168 1 96.62 107 ILE B C 1
ATOM 1959 O O . ILE B 1 107 ? -2.684 -22.422 -2.693 1 96.62 107 ILE B O 1
ATOM 1963 N N . CYS B 1 108 ? -2.049 -24.344 -1.571 1 96.94 108 CYS B N 1
ATOM 1964 C CA . CYS B 1 108 ? -3.404 -24.859 -1.406 1 96.94 108 CYS B CA 1
ATOM 1965 C C . CYS B 1 108 ? -4.012 -25.234 -2.752 1 96.94 108 CYS B C 1
ATOM 1967 O O . CYS B 1 108 ? -5.152 -24.875 -3.049 1 96.94 108 CYS B O 1
ATOM 1969 N N . HIS B 1 109 ? -3.174 -25.875 -3.551 1 97.38 109 HIS B N 1
ATOM 1970 C CA . HIS B 1 109 ? -3.678 -26.422 -4.809 1 97.38 109 HIS B CA 1
ATOM 1971 C C . HIS B 1 109 ? -4.246 -27.812 -4.613 1 97.38 109 HIS B C 1
ATOM 1973 O O . HIS B 1 109 ? -3.719 -28.609 -3.824 1 97.38 109 HIS B O 1
ATOM 1979 N N . ASP B 1 110 ? -5.266 -28.125 -5.355 1 96.88 110 ASP B N 1
ATOM 1980 C CA . ASP B 1 110 ? -5.91 -29.438 -5.238 1 96.88 110 ASP B CA 1
ATOM 1981 C C . ASP B 1 110 ? -4.988 -30.547 -5.734 1 96.88 110 ASP B C 1
ATOM 1983 O O . ASP B 1 110 ? -5.082 -31.688 -5.277 1 96.88 110 ASP B O 1
ATOM 1987 N N . THR B 1 111 ? -4.156 -30.219 -6.707 1 95.94 111 THR B N 1
ATOM 1988 C CA . THR B 1 111 ? -3.168 -31.125 -7.273 1 95.94 111 THR B CA 1
ATOM 1989 C C . THR B 1 111 ? -1.767 -30.531 -7.191 1 95.94 111 THR B C 1
ATOM 1991 O O . THR B 1 111 ? -1.585 -29.328 -7.414 1 95.94 111 THR B O 1
ATOM 1994 N N . ALA B 1 112 ? -0.838 -31.438 -6.844 1 94.88 112 ALA B N 1
ATOM 1995 C CA . ALA B 1 112 ? 0.551 -31 -6.855 1 94.88 112 ALA B CA 1
ATOM 1996 C C . ALA B 1 112 ? 1.046 -30.781 -8.281 1 94.88 112 ALA B C 1
ATOM 1998 O O . ALA B 1 112 ? 0.925 -31.672 -9.125 1 94.88 112 ALA B O 1
ATOM 1999 N N . VAL B 1 113 ? 1.477 -29.625 -8.547 1 96.94 113 VAL B N 1
ATOM 2000 C CA . VAL B 1 113 ? 2.057 -29.297 -9.844 1 96.94 113 VAL B CA 1
ATOM 2001 C C . VAL B 1 113 ? 3.395 -28.594 -9.656 1 96.94 113 VAL B C 1
ATOM 2003 O O . VAL B 1 113 ? 3.654 -28.016 -8.594 1 96.94 113 VAL B O 1
ATOM 2006 N N . PRO B 1 114 ? 4.277 -28.656 -10.695 1 97.69 114 PRO B N 1
ATOM 2007 C CA . PRO B 1 114 ? 5.508 -27.875 -10.594 1 97.69 114 PRO B CA 1
ATOM 2008 C C . PRO B 1 114 ? 5.246 -26.375 -10.43 1 97.69 114 PRO B C 1
ATOM 2010 O O . PRO B 1 114 ? 4.32 -25.844 -11.039 1 97.69 114 PRO B O 1
ATOM 2013 N N . ILE B 1 115 ? 6.016 -25.766 -9.555 1 98.06 115 ILE B N 1
ATOM 2014 C CA . ILE B 1 115 ? 5.922 -24.328 -9.328 1 98.06 115 ILE B CA 1
ATOM 2015 C C . ILE B 1 115 ? 7.277 -23.688 -9.586 1 98.06 115 ILE B C 1
ATOM 2017 O O . ILE B 1 115 ? 8.312 -24.188 -9.141 1 98.06 115 ILE B O 1
ATOM 2021 N N . VAL B 1 116 ? 7.285 -22.609 -10.383 1 97.94 116 VAL B N 1
A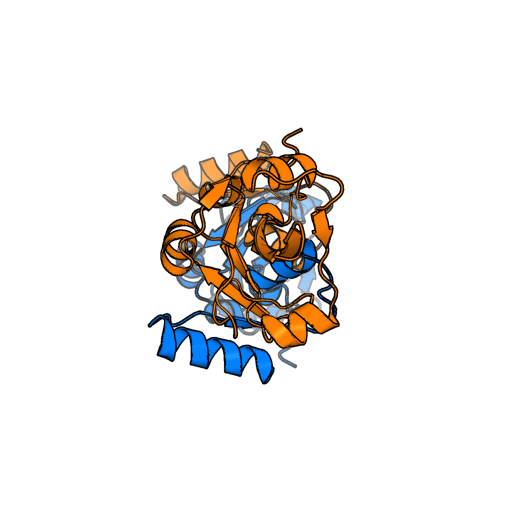TOM 2022 C CA . VAL B 1 116 ? 8.461 -21.781 -10.578 1 97.94 116 VAL B CA 1
ATOM 2023 C C . VAL B 1 116 ? 8.164 -20.344 -10.109 1 97.94 116 VAL B C 1
ATOM 2025 O O . VAL B 1 116 ? 7 -19.953 -9.992 1 97.94 116 VAL B O 1
ATOM 2028 N N . MET B 1 117 ? 9.234 -19.609 -9.781 1 97 117 MET B N 1
ATOM 2029 C CA . MET B 1 117 ? 9.062 -18.281 -9.227 1 97 117 MET B CA 1
ATOM 2030 C C . MET B 1 117 ? 10.016 -17.281 -9.891 1 97 117 MET B C 1
ATOM 2032 O O . MET B 1 117 ? 11.188 -17.594 -10.109 1 97 117 MET B O 1
ATOM 2036 N N . ASP B 1 118 ? 9.422 -16.234 -10.242 1 95.19 118 ASP B N 1
ATOM 2037 C CA . ASP B 1 118 ? 10.172 -15.086 -10.734 1 95.19 118 ASP B CA 1
ATOM 2038 C C . ASP B 1 118 ? 11.242 -14.664 -9.727 1 95.19 118 ASP B C 1
ATOM 2040 O O . ASP B 1 118 ? 10.922 -14.227 -8.625 1 95.19 118 ASP B O 1
ATOM 2044 N N . ARG B 1 119 ? 12.484 -14.711 -10.125 1 93.94 119 ARG B N 1
ATOM 2045 C CA . ARG B 1 119 ? 13.617 -14.43 -9.242 1 93.94 119 ARG B CA 1
ATOM 2046 C C . ARG B 1 119 ? 13.547 -13.008 -8.695 1 93.94 119 ARG B C 1
ATOM 2048 O O . ARG B 1 119 ? 13.969 -12.758 -7.566 1 93.94 119 ARG B O 1
ATOM 2055 N N . SER B 1 120 ? 13 -12.109 -9.461 1 90.69 120 SER B N 1
ATOM 2056 C CA . SER B 1 120 ? 12.969 -10.711 -9.055 1 90.69 120 SER B CA 1
ATOM 2057 C C . SER B 1 120 ? 12.18 -10.531 -7.762 1 90.69 120 SER B C 1
ATOM 2059 O O . SER B 1 120 ? 12.398 -9.57 -7.02 1 90.69 120 SER B O 1
ATOM 2061 N N . LEU B 1 121 ? 11.25 -11.43 -7.422 1 91.5 121 LEU B N 1
ATOM 2062 C CA . LEU B 1 121 ? 10.43 -11.336 -6.215 1 91.5 121 LEU B CA 1
ATOM 2063 C C . LEU B 1 121 ? 11.289 -11.477 -4.965 1 91.5 121 LEU B C 1
ATOM 2065 O O . LEU B 1 121 ? 10.953 -10.93 -3.912 1 91.5 121 LEU B O 1
ATOM 2069 N N . LEU B 1 122 ? 12.406 -12.164 -5.098 1 91.19 122 LEU B N 1
ATOM 2070 C CA . LEU B 1 122 ? 13.273 -12.43 -3.955 1 91.19 122 LEU B CA 1
ATOM 2071 C C . LEU B 1 122 ? 14.016 -11.164 -3.531 1 91.19 122 LEU B C 1
ATOM 2073 O O . LEU B 1 122 ? 14.617 -11.125 -2.455 1 91.19 122 LEU B O 1
ATOM 2077 N N . GLY B 1 123 ? 13.891 -10.172 -4.359 1 85.69 123 GLY B N 1
ATOM 2078 C CA . GLY B 1 123 ? 14.523 -8.898 -4.055 1 85.69 123 GLY B CA 1
ATOM 2079 C C . GLY B 1 123 ? 13.711 -8.047 -3.096 1 85.69 123 GLY B C 1
ATOM 2080 O O . GLY B 1 123 ? 14.164 -6.988 -2.656 1 85.69 123 GLY B O 1
ATOM 2081 N N . TYR B 1 124 ? 12.531 -8.5 -2.705 1 81.31 124 TYR B N 1
ATOM 2082 C CA . TYR B 1 124 ? 11.648 -7.758 -1.81 1 81.31 124 TYR B CA 1
ATOM 2083 C C . TYR B 1 124 ? 11.602 -8.406 -0.43 1 81.31 124 TYR B C 1
ATOM 2085 O O . TYR B 1 124 ? 11.898 -9.594 -0.284 1 81.31 124 TYR B O 1
ATOM 2093 N N . GLY B 1 125 ? 11.367 -7.621 0.545 1 77.94 125 GLY B N 1
ATOM 2094 C CA . GLY B 1 125 ? 11.133 -8.164 1.876 1 77.94 125 GLY B CA 1
ATOM 2095 C C . GLY B 1 125 ? 9.758 -8.781 2.039 1 77.94 125 GLY B C 1
ATOM 2096 O O . GLY B 1 125 ? 9.602 -9.766 2.766 1 77.94 125 GLY B O 1
ATOM 2097 N N . THR B 1 126 ? 8.773 -8.094 1.317 1 80.06 126 THR B N 1
ATOM 2098 C CA . THR B 1 126 ? 7.387 -8.547 1.335 1 80.06 126 THR B CA 1
ATOM 2099 C C . THR B 1 126 ? 6.789 -8.523 -0.069 1 80.06 126 THR B C 1
ATOM 2101 O O . THR B 1 126 ? 7.047 -7.594 -0.839 1 80.06 126 THR B O 1
ATOM 2104 N N . VAL B 1 127 ? 6.07 -9.57 -0.387 1 86.38 127 VAL B N 1
ATOM 2105 C CA . VAL B 1 127 ? 5.25 -9.586 -1.595 1 86.38 127 VAL B CA 1
ATOM 2106 C C . VAL B 1 127 ? 3.805 -9.922 -1.234 1 86.38 127 VAL B C 1
ATOM 2108 O O . VAL B 1 127 ? 3.525 -10.375 -0.125 1 86.38 127 VAL B O 1
ATOM 2111 N N . TRP B 1 128 ? 2.973 -9.586 -2.141 1 85.5 128 TRP B N 1
ATOM 2112 C CA . TRP B 1 128 ? 1.541 -9.797 -1.961 1 85.5 128 TRP B CA 1
ATOM 2113 C C . TRP B 1 128 ? 0.999 -10.773 -3.004 1 85.5 128 TRP B C 1
ATOM 2115 O O . TRP B 1 128 ? 1.085 -10.508 -4.207 1 85.5 128 TRP B O 1
ATOM 2125 N N . ALA B 1 129 ? 0.447 -11.93 -2.527 1 92.25 129 ALA B N 1
ATOM 2126 C CA . ALA B 1 129 ? -0.045 -12.977 -3.418 1 92.25 129 ALA B CA 1
ATOM 2127 C C . ALA B 1 129 ? -1.552 -13.164 -3.266 1 92.25 129 ALA B C 1
ATOM 2129 O O . ALA B 1 129 ? -2.121 -12.836 -2.221 1 92.25 129 ALA B O 1
ATOM 2130 N N . ALA B 1 130 ? -2.156 -13.68 -4.348 1 88.69 130 ALA B N 1
ATOM 2131 C CA . ALA B 1 130 ? -3.598 -13.914 -4.332 1 88.69 130 ALA B CA 1
ATOM 2132 C C . ALA B 1 130 ? -3.982 -14.883 -3.217 1 88.69 130 ALA B C 1
ATOM 2134 O O . ALA B 1 130 ? -3.283 -15.875 -2.975 1 88.69 130 ALA B O 1
ATOM 2135 N N . ALA B 1 131 ? -5.055 -14.578 -2.586 1 89.62 131 ALA B N 1
ATOM 2136 C CA . ALA B 1 131 ? -5.574 -15.391 -1.487 1 89.62 131 ALA B CA 1
ATOM 2137 C C . ALA B 1 131 ? -6.922 -16 -1.849 1 89.62 131 ALA B C 1
ATOM 2139 O O . ALA B 1 131 ? -7.867 -15.953 -1.057 1 89.62 131 ALA B O 1
ATOM 2140 N N . GLY B 1 132 ? -7.051 -16.438 -3.115 1 91.56 132 GLY B N 1
ATOM 2141 C CA . GLY B 1 132 ? -8.195 -17.266 -3.473 1 91.56 132 GLY B CA 1
ATOM 2142 C C . GLY B 1 132 ? -9.242 -16.516 -4.281 1 91.56 132 GLY B C 1
ATOM 2143 O O . GLY B 1 132 ? -10.133 -17.125 -4.875 1 91.56 132 GLY B O 1
ATOM 2144 N N . THR B 1 133 ? -9.172 -15.242 -4.316 1 86.56 133 THR B N 1
ATOM 2145 C CA . THR B 1 133 ? -10.055 -14.422 -5.137 1 86.56 133 THR B CA 1
ATOM 2146 C C . THR B 1 133 ? -9.281 -13.297 -5.805 1 86.56 133 THR B C 1
ATOM 2148 O O . THR B 1 133 ? -8.172 -12.961 -5.375 1 86.56 133 THR B O 1
ATOM 2151 N N . PRO B 1 134 ? -9.883 -12.711 -6.879 1 80.38 134 PRO B N 1
ATOM 2152 C CA . PRO B 1 134 ? -9.203 -11.594 -7.539 1 80.38 134 PRO B CA 1
ATOM 2153 C C . PRO B 1 134 ? -9.031 -10.383 -6.621 1 80.38 134 PRO B C 1
ATOM 2155 O O . PRO B 1 134 ? -8.195 -9.516 -6.895 1 80.38 134 PRO B O 1
ATOM 2158 N N . SER B 1 135 ? -9.742 -10.359 -5.477 1 75.06 135 SER B N 1
ATOM 2159 C CA . SER B 1 135 ? -9.742 -9.164 -4.641 1 75.06 135 SER B CA 1
ATOM 2160 C C . SER B 1 135 ? -9.133 -9.438 -3.273 1 75.06 135 SER B C 1
ATOM 2162 O O . SER B 1 135 ? -9.312 -8.656 -2.336 1 75.06 135 SER B O 1
ATOM 2164 N N . ALA B 1 136 ? -8.547 -10.586 -3.146 1 80.38 136 ALA B N 1
ATOM 2165 C CA . ALA B 1 136 ? -7.934 -10.93 -1.866 1 80.38 136 ALA B CA 1
ATOM 2166 C C . ALA B 1 136 ? -6.461 -11.297 -2.045 1 80.38 136 ALA B C 1
ATOM 2168 O O . ALA B 1 136 ? -6.109 -12.047 -2.957 1 80.38 136 ALA B O 1
ATOM 2169 N N . VAL B 1 137 ? -5.602 -10.656 -1.189 1 82.94 137 VAL B N 1
ATOM 2170 C CA . VAL B 1 137 ? 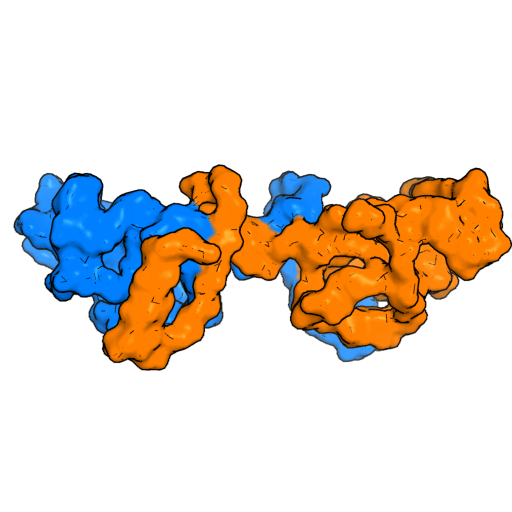-4.184 -10.992 -1.196 1 82.94 137 VAL B CA 1
ATOM 2171 C C . VAL B 1 137 ? -3.701 -11.227 0.234 1 82.94 137 VAL B C 1
ATOM 2173 O O . VAL B 1 137 ? -4.41 -10.922 1.193 1 82.94 137 VAL B O 1
ATOM 2176 N N . PHE B 1 138 ? -2.553 -11.906 0.333 1 82.94 138 PHE B N 1
ATOM 2177 C CA . PHE B 1 138 ? -1.857 -12.008 1.61 1 82.94 138 PHE B CA 1
ATOM 2178 C C . PHE B 1 138 ? -0.384 -11.656 1.454 1 82.94 138 PHE B C 1
ATOM 2180 O O . PHE B 1 138 ? 0.206 -11.883 0.396 1 82.94 138 PHE B O 1
ATOM 2187 N N . SER B 1 139 ? 0.175 -11.023 2.547 1 82.56 139 SER B N 1
ATOM 2188 C CA . SER B 1 139 ? 1.586 -10.656 2.533 1 82.56 139 SER B CA 1
ATOM 2189 C C . SER B 1 139 ? 2.463 -11.797 3.031 1 82.56 139 SER B C 1
ATOM 2191 O O . SER B 1 139 ? 2.08 -12.523 3.951 1 82.56 139 SER B O 1
ATOM 2193 N N . ILE B 1 140 ? 3.625 -11.914 2.389 1 85.12 140 ILE B N 1
ATOM 2194 C CA . ILE B 1 140 ? 4.539 -12.977 2.793 1 85.12 140 ILE B CA 1
ATOM 2195 C C . ILE B 1 140 ? 5.965 -12.609 2.385 1 85.12 140 ILE B C 1
ATOM 2197 O O . ILE B 1 140 ? 6.176 -11.914 1.389 1 85.12 140 ILE B O 1
ATOM 2201 N N . ASP B 1 141 ? 6.863 -13.023 3.207 1 83.31 141 ASP B N 1
ATOM 2202 C CA . ASP B 1 141 ? 8.258 -13.016 2.791 1 83.31 141 ASP B CA 1
ATOM 2203 C C . ASP B 1 141 ? 8.477 -13.922 1.582 1 83.31 141 ASP B C 1
ATOM 2205 O O . ASP B 1 141 ? 8.133 -15.109 1.618 1 83.31 141 ASP B O 1
ATOM 2209 N N . PRO B 1 142 ? 8.992 -13.352 0.516 1 93 142 PRO B N 1
ATOM 2210 C CA . PRO B 1 142 ? 9.148 -14.188 -0.679 1 93 142 PRO B CA 1
ATOM 2211 C C . PRO B 1 142 ? 10.062 -15.391 -0.444 1 93 142 PRO B C 1
ATOM 2213 O O . PRO B 1 142 ? 9.883 -16.438 -1.067 1 93 142 PRO B O 1
ATOM 2216 N N . LYS B 1 143 ? 11.023 -15.289 0.389 1 92.88 143 LYS B N 1
ATOM 2217 C CA . LYS B 1 143 ? 11.844 -16.453 0.702 1 92.88 143 LYS B CA 1
ATOM 2218 C C . LYS B 1 143 ? 11.023 -17.547 1.393 1 92.88 143 LYS B C 1
ATOM 2220 O O . LYS B 1 143 ? 11.195 -18.734 1.115 1 92.88 143 LYS B O 1
ATOM 2225 N N . ARG B 1 144 ? 10.18 -17.172 2.303 1 92.06 144 ARG B N 1
ATOM 2226 C CA . ARG B 1 144 ? 9.273 -18.125 2.934 1 92.06 144 ARG B CA 1
ATOM 2227 C C . ARG B 1 144 ? 8.32 -18.719 1.908 1 92.06 144 ARG B C 1
ATOM 2229 O O . ARG B 1 144 ? 8.055 -19.922 1.938 1 92.06 144 ARG B O 1
ATOM 2236 N N . LEU B 1 145 ? 7.816 -17.844 1.038 1 95.38 145 LEU B N 1
ATOM 2237 C CA . LEU B 1 145 ? 6.941 -18.297 -0.034 1 95.38 145 LEU B CA 1
ATOM 2238 C C . LEU B 1 145 ? 7.633 -19.375 -0.877 1 95.38 145 LEU B C 1
ATOM 2240 O O . LEU B 1 145 ? 7.035 -20.391 -1.202 1 95.38 145 LEU B O 1
ATOM 2244 N N . GLN B 1 146 ? 8.891 -19.109 -1.207 1 96.19 146 GLN B N 1
ATOM 2245 C CA . GLN B 1 146 ? 9.664 -20.078 -1.982 1 96.19 146 GLN B CA 1
ATOM 2246 C C . GLN B 1 146 ? 9.797 -21.406 -1.238 1 96.19 146 GLN B C 1
ATOM 2248 O O . GLN B 1 146 ? 9.656 -22.469 -1.835 1 96.19 146 GLN B O 1
ATOM 2253 N N . SER B 1 147 ? 10.023 -21.297 0.02 1 95.44 147 SER B N 1
ATOM 2254 C CA . SER B 1 147 ? 10.18 -22.5 0.832 1 95.44 147 SER B CA 1
ATOM 2255 C C . SER B 1 147 ? 8.867 -23.281 0.918 1 95.44 147 SER B C 1
ATOM 2257 O O . SER B 1 147 ? 8.859 -24.5 0.795 1 95.44 147 SER B O 1
ATOM 2259 N N . LEU B 1 148 ? 7.75 -22.609 1.089 1 94.62 148 LEU B N 1
ATOM 2260 C CA . LEU B 1 148 ? 6.441 -23.25 1.229 1 94.62 148 LEU B CA 1
ATOM 2261 C C . LEU B 1 148 ? 6.055 -23.984 -0.052 1 94.62 148 LEU B C 1
ATOM 2263 O O . LEU B 1 148 ? 5.414 -25.031 -0.002 1 94.62 148 LEU B O 1
ATOM 2267 N N . THR B 1 149 ? 6.441 -23.375 -1.201 1 96.5 149 THR B N 1
ATOM 2268 C CA . THR B 1 149 ? 5.992 -23.891 -2.492 1 96.5 149 THR B CA 1
ATOM 2269 C C . THR B 1 149 ? 7.043 -24.812 -3.107 1 96.5 149 THR B C 1
ATOM 2271 O O . THR B 1 149 ? 6.762 -25.516 -4.074 1 96.5 149 THR B O 1
ATOM 2274 N N . ASP B 1 150 ? 8.258 -24.734 -2.58 1 95.88 150 ASP B N 1
ATOM 2275 C CA . ASP B 1 150 ? 9.398 -25.422 -3.178 1 95.88 150 ASP B CA 1
ATOM 2276 C C . ASP B 1 150 ? 9.625 -24.969 -4.613 1 95.88 150 ASP B C 1
ATOM 2278 O O . ASP B 1 150 ? 9.984 -25.766 -5.48 1 95.88 150 ASP B O 1
ATOM 2282 N N . ALA B 1 151 ? 9.289 -23.734 -4.824 1 96.56 151 ALA B N 1
ATOM 2283 C CA . ALA B 1 151 ? 9.383 -23.188 -6.172 1 96.56 151 ALA B CA 1
ATOM 2284 C C . ALA B 1 151 ? 10.836 -23.031 -6.605 1 96.56 151 ALA B C 1
ATOM 2286 O O . ALA B 1 151 ? 11.688 -22.625 -5.816 1 96.56 151 ALA B O 1
ATOM 2287 N N . ALA B 1 152 ? 11.109 -23.422 -7.824 1 94.56 152 ALA B N 1
ATOM 2288 C CA . ALA B 1 152 ? 12.398 -23.109 -8.43 1 94.56 152 ALA B CA 1
ATOM 2289 C C . ALA B 1 152 ? 12.453 -21.656 -8.883 1 94.56 152 ALA B C 1
ATOM 2291 O O . ALA B 1 152 ? 11.523 -21.156 -9.516 1 94.56 152 ALA B O 1
ATOM 2292 N N . SER B 1 153 ? 13.477 -20.938 -8.414 1 91.81 153 SER B N 1
ATOM 2293 C CA . SER B 1 153 ? 13.68 -19.578 -8.898 1 91.81 153 SER B CA 1
ATOM 2294 C C . SER B 1 153 ? 14.297 -19.578 -10.289 1 91.81 153 SER B C 1
ATOM 2296 O O . SER B 1 153 ? 15.391 -20.109 -10.5 1 91.81 153 SER B O 1
ATOM 2298 N N . ILE B 1 154 ? 13.555 -19.078 -11.242 1 86.12 154 ILE B N 1
ATOM 2299 C CA . ILE B 1 154 ? 14.062 -19.125 -12.609 1 86.12 154 ILE B CA 1
ATOM 2300 C C . ILE B 1 154 ? 13.875 -17.75 -13.273 1 86.12 154 ILE B C 1
ATOM 2302 O O . ILE B 1 154 ? 13.078 -16.938 -12.805 1 86.12 154 ILE B O 1
ATOM 2306 N N . ASP B 1 155 ? 14.695 -17.406 -14.258 1 86.12 155 ASP B N 1
ATOM 2307 C CA . ASP B 1 155 ? 14.555 -16.203 -15.062 1 86.12 155 ASP B CA 1
ATOM 2308 C C . ASP B 1 155 ? 13.57 -16.422 -16.203 1 86.12 155 ASP B C 1
ATOM 2310 O O . ASP B 1 155 ? 13.969 -16.641 -17.344 1 86.12 155 ASP B O 1
ATOM 2314 N N . VAL B 1 156 ? 12.336 -16.484 -15.844 1 78.25 156 VAL B N 1
ATOM 2315 C CA . VAL B 1 156 ? 11.312 -16.734 -16.859 1 78.25 156 VAL B CA 1
ATOM 2316 C C . VAL B 1 156 ? 10.672 -15.414 -17.281 1 78.25 156 VAL B C 1
ATOM 2318 O O . VAL B 1 156 ? 9.602 -15.398 -17.891 1 78.25 156 VAL B O 1
ATOM 2321 N N . THR B 1 157 ? 11.289 -14.336 -16.844 1 77 157 THR B N 1
ATOM 2322 C CA . THR B 1 157 ? 10.695 -13.055 -17.203 1 77 157 THR B CA 1
ATOM 2323 C C . THR B 1 157 ? 11.586 -12.305 -18.188 1 77 157 THR B C 1
ATOM 2325 O O . THR B 1 157 ? 12.797 -12.531 -18.234 1 77 157 THR B O 1
ATOM 2328 N N . GLY B 1 158 ? 11.125 -11.828 -19.375 1 63.44 158 GLY B N 1
ATOM 2329 C CA . GLY B 1 158 ? 11.883 -11.102 -20.391 1 63.44 158 GLY B CA 1
ATOM 2330 C C . GLY B 1 158 ? 12.703 -9.969 -19.812 1 63.44 158 GLY B C 1
ATOM 2331 O O . GLY B 1 158 ? 12.156 -8.938 -19.406 1 63.44 158 GLY B O 1
ATOM 2332 N N . GLY B 1 159 ? 13.594 -10.109 -18.891 1 48.28 159 GLY B N 1
ATOM 2333 C CA . GLY B 1 159 ? 14.406 -8.969 -18.5 1 48.28 159 GLY B CA 1
ATOM 2334 C C . GLY B 1 159 ? 14.75 -8.055 -19.656 1 48.28 159 GLY B C 1
ATOM 2335 O O . GLY B 1 159 ? 15.195 -8.516 -20.719 1 48.28 159 GLY B O 1
ATOM 2336 N N . THR B 1 160 ? 13.797 -7.062 -19.984 1 35.19 160 THR B N 1
ATOM 2337 C CA . THR B 1 160 ? 14.516 -6.086 -20.797 1 35.19 160 THR B CA 1
ATOM 2338 C C . THR B 1 160 ? 15.766 -5.594 -20.062 1 35.19 160 THR B C 1
ATOM 2340 O O . THR B 1 160 ? 15.773 -5.508 -18.844 1 35.19 160 THR B O 1
#

Foldseek 3Di:
DDPVLVVVQVCCCPPVVDRDPDDDDDPPQPDPVSVVVGPPADQQQAWEFFWKFFQNAIETEGGRSVFDFALCQVNVVVVGHSVRIDGDDQVCCCVFQVAGPLQRFLDDGPHQGAYAYAQVNQVDQWGWYHDRHNPDTDIDGVVVSCVVNVHHYGNRTPPD/DPPVLVVVQVCCCPVVVDRDPDDDDDPPQPDPVSVVVGPPADQQQAWEFFWKQFQNAIETEGGRSVFDFALCQVNVVVVGHSVRIDGDDQVCCCVFQVAGPLQRFLDDGPHQGAYAYAQVNQVDQWGWYHDRHNPDTDIDGVVVSCVVNVHHYGNRTPPD

Organism: NCBI:txid1227490

InterPro domains:
  IPR007214 YbaK/aminoacyl-tRNA synthetase-associated domain [PF04073] (28-147)
  IPR036754 YbaK/aminoacyl-tRNA synthetase-associated domain superfamily [G3DSA:3.90.960.10] (9-158)
  IPR036754 YbaK/aminoacyl-tRNA synthetase-associated domain superfamily [SSF55826] (17-157)

Radius of gyration: 23.56 Å; Cα contacts (8 Å, |Δi|>4): 715; chains: 2; bounding box: 40×66×49 Å

Nearest PDB structures (foldseek):
  3ri0-assembly2_B  TM=7.537E-01  e=1.376E-13  Thermus thermophilus HB8
  3rij-assembly2_B  TM=7.407E-01  e=8.193E-14  Thermus thermophilus HB8
  3ri0-assembly1_A  TM=7.424E-01  e=2.632E-13  Thermus thermophilus HB8
  3rij-assembly3_C  TM=7.574E-01  e=1.169E-12  Thermus thermophilus HB8
  1dbx-assembly2_B  TM=8.997E-01  e=7.900E-11  Haemophilus influenzae

Secondary structure (DSSP, 8-state):
--HHHHHHHHHHHHHH-----EEE--TT--SHHHHHHHHS--GGGEEEEEEEEETTEEEEEEEETT--B-HHHHHHHTT--GGGEEEPPHHHHHHHT-S-TT---SS--SS---EEEEGGGGG-S-EEEE-SSTTEEEEE-HHHHHHHHT-EEE--B---/--HHHHHHHHHHHHHH-----EEE--TT--SHHHHHHHHS--GGGEEEEEEEEETTEEEEEEEETT--B-HHHHHHHTT--GGGEEEPPHHHHHHHT-S-TT---SS--SS---EEEEGGGGG-S-EEEE-SSTTEEEEE-HHHHHHHHT-EEE--B---

Sequence (320 aa):
MHERAESFRECAKRTYDLDPDVVEFPDGTKTAADAAAAIGCTEAQIASSLVFDVDGVLVVCITSGANNVDETALGDYFESPASSVEMADPDRIREAIGWVIGGVPPICHDTAVPIVMDRSLLGYGTVWAAAGTPSAVFSIDPKRLQSLTDAASIDVTGGTMHERAESFRECAKRTYDLDPDVVEFPDGTKTAADAAAAIGCTEAQIASSLVFDVDGVLVVCITSGANNVDETALGDYFESPASSVEMADPDRIREAIGWVIGGVPPICHDTAVPIVMDRSLLGYGTVWAAAGTPSAVFSIDPKRLQSLTDAASIDVTGGT

pLDDT: mean 86.97, std 13.12, range [34.44, 98.31]

Solvent-accessible surface area (backbone atoms only — not comparable to full-atom values): 16437 Å² total; per-residue (Å²): 128,59,66,51,33,50,53,39,48,51,40,35,35,71,77,65,72,34,84,68,60,72,46,73,48,69,91,80,44,81,42,47,57,47,42,13,12,52,71,52,20,44,30,51,30,21,33,42,43,44,54,29,26,51,74,85,39,61,34,40,36,36,30,29,49,72,53,54,78,28,48,55,47,47,14,54,74,69,74,39,61,41,88,39,38,44,76,46,53,61,68,56,40,33,72,47,36,62,36,49,84,73,4,29,35,79,61,82,51,74,43,94,58,59,38,35,27,36,50,74,43,61,77,40,75,56,30,34,27,28,29,34,30,62,40,22,28,24,61,40,41,35,65,57,52,34,62,76,54,64,33,45,72,40,81,30,43,70,76,123,128,58,66,50,33,50,52,39,49,52,40,35,35,72,78,64,71,34,83,67,61,71,46,74,47,67,91,79,43,81,43,46,57,47,42,13,12,51,70,53,20,44,31,52,29,22,34,42,44,43,53,29,25,51,72,85,40,63,33,38,35,36,30,28,51,71,54,55,78,28,46,54,48,47,15,55,74,69,74,39,60,40,88,40,38,45,77,47,54,59,67,56,40,32,71,46,36,62,34,49,84,72,3,28,37,79,63,83,51,73,43,94,57,59,37,35,28,37,51,74,44,62,77,40,76,58,30,35,27,28,29,35,28,63,41,24,28,25,60,41,40,35,66,56,51,34,63,76,53,65,33,47,72,39,80,29,44,69,74,124